Protein AF-0000000082411039 (afdb_homodimer)

Nearest PDB structures (foldseek):
  4rlw-assembly1_A  TM=9.005E-01  e=6.172E-14  Mycobacterium tuberculosis H37Rv
  4rlu-assembly1_A  TM=9.116E-01  e=1.043E-13  Mycobacterium tuberculosis H37Rv
  4rlj-assembly1_A  TM=9.192E-01  e=3.758E-13  Mycobacterium tuberculosis H37Rv
  8pwz-assembly1_A-2  TM=9.133E-01  e=3.345E-13  Mycobacterium tuberculosis H37Rv
  4rlt-assembly1_A  TM=9.140E-01  e=5.332E-13  Mycobacterium tuberculosis H37Rv

pLDDT: mean 93.25, std 8.93, range [46.72, 98.91]

Solvent-accessible surface area (backbone atoms only — not comparable to full-atom values): 15338 Å² total; per-residue (Å²): 130,73,49,47,43,81,78,44,47,68,40,69,51,73,67,34,79,41,75,39,46,58,66,59,34,35,53,40,27,55,64,47,68,51,79,46,45,36,34,70,30,49,68,59,13,38,73,67,71,34,96,31,27,35,46,59,70,71,48,54,50,51,63,39,40,62,36,51,48,50,59,41,63,40,83,79,40,46,58,57,58,72,39,54,43,61,45,31,41,33,40,42,47,74,47,83,55,40,42,68,41,47,34,37,28,37,38,32,29,73,37,73,46,78,50,99,52,29,34,39,35,30,37,40,33,43,31,20,40,87,86,66,47,73,32,33,40,38,39,36,32,34,43,36,56,23,91,91,97,128,74,49,50,43,82,77,44,47,68,40,70,51,75,66,36,78,40,74,39,46,58,66,57,34,36,52,40,27,57,65,46,66,52,79,46,46,37,34,70,31,48,68,58,13,40,74,68,71,34,95,30,26,34,46,60,71,72,50,53,50,52,63,38,40,63,37,51,46,52,58,39,63,41,83,80,40,48,58,55,57,71,40,52,44,60,45,29,41,33,39,43,47,73,46,83,54,39,42,68,40,46,33,37,27,36,38,31,27,73,35,72,46,76,51,98,53,28,35,39,37,31,37,39,33,44,30,22,39,87,88,66,46,73,32,35,40,39,38,36,32,34,41,35,56,22,91,92,96

Radius of gyration: 19.34 Å; Cα contacts (8 Å, |Δi|>4): 706; chains: 2; bounding box: 47×58×42 Å

InterPro domains:
  IPR016709 Dehydratase subunit HadA-like [PIRSF018072] (1-148)
  IPR029069 HotDog domain superfamily [SSF54637] (9-148)
  IPR039569 FAS1-like, dehydratase domain region [PF13452] (8-137)
  IPR050965 UPF0336/Enoyl-CoA hydratase-related [PTHR43437] (18-140)

Organism: Rhodococcus erythropolis (NCBI:txid1833)

Structure (mmCIF, N/CA/C/O backbone):
data_AF-0000000082411039-model_v1
#
loop_
_entity.id
_entity.type
_entity.pdbx_description
1 polymer 'MaoC family dehydratase N-terminal domain-containing protein'
#
loop_
_atom_site.group_PDB
_atom_site.id
_atom_site.type_symbol
_atom_site.label_atom_id
_atom_site.label_alt_id
_atom_site.label_comp_id
_atom_site.label_asym_id
_atom_site.label_entity_id
_atom_site.label_seq_id
_atom_site.pdbx_PDB_ins_code
_atom_site.Cartn_x
_atom_site.Cartn_y
_atom_site.Cartn_z
_atom_site.occupancy
_atom_site.B_iso_or_equiv
_atom_site.auth_seq_id
_atom_site.auth_comp_id
_atom_site.auth_asym_id
_atom_site.auth_atom_id
_atom_site.pdbx_PDB_model_num
ATOM 1 N N . MET A 1 1 ? 3.361 -32.931 -6.243 1 46.72 1 MET A N 1
ATOM 2 C CA . MET A 1 1 ? 4.597 -32.256 -5.86 1 46.72 1 MET A CA 1
ATOM 3 C C . MET A 1 1 ? 4.318 -30.828 -5.401 1 46.72 1 MET A C 1
ATOM 5 O O . MET A 1 1 ? 3.328 -30.222 -5.814 1 46.72 1 MET A O 1
ATOM 9 N N . SER A 1 2 ? 4.968 -30.437 -4.295 1 56.9 2 SER A N 1
ATOM 10 C CA . SER A 1 2 ? 4.671 -29.154 -3.666 1 56.9 2 SER A CA 1
ATOM 11 C C . SER A 1 2 ? 4.95 -27.994 -4.617 1 56.9 2 SER A C 1
ATOM 13 O O . SER A 1 2 ? 5.969 -27.985 -5.311 1 56.9 2 SER A O 1
ATOM 15 N N . PRO A 1 3 ? 3.968 -27.152 -4.845 1 65.01 3 PRO A N 1
ATOM 16 C CA . PRO A 1 3 ? 4.163 -26.052 -5.792 1 65.01 3 PRO A CA 1
ATOM 17 C C . PRO A 1 3 ? 5.323 -25.138 -5.405 1 65.01 3 PRO A C 1
ATOM 19 O O . PRO A 1 3 ? 5.824 -24.382 -6.241 1 65.01 3 PRO A O 1
ATOM 22 N N . VAL A 1 4 ? 5.834 -25.41 -4.051 1 77.78 4 VAL A N 1
ATOM 23 C CA . VAL A 1 4 ? 6.889 -24.497 -3.622 1 77.78 4 VAL A CA 1
ATOM 24 C C . VAL A 1 4 ? 7.958 -25.269 -2.853 1 77.78 4 VAL A C 1
ATOM 26 O O . VAL A 1 4 ? 7.673 -26.308 -2.254 1 77.78 4 VAL A O 1
ATOM 29 N N . ASN A 1 5 ? 9.187 -24.893 -2.983 1 81.09 5 ASN A N 1
ATOM 30 C CA . ASN A 1 5 ? 10.298 -25.452 -2.22 1 81.09 5 ASN A CA 1
ATOM 31 C C . ASN A 1 5 ? 10.133 -25.199 -0.724 1 81.09 5 ASN A C 1
ATOM 33 O O . ASN A 1 5 ? 10.166 -24.052 -0.276 1 81.09 5 ASN A O 1
ATOM 37 N N . PRO A 1 6 ? 9.889 -26.174 0.08 1 74.22 6 PRO A N 1
ATOM 38 C CA . PRO A 1 6 ? 9.656 -25.983 1.514 1 74.22 6 PRO A CA 1
ATOM 39 C C . PRO A 1 6 ? 10.862 -25.384 2.233 1 74.22 6 PRO A C 1
ATOM 41 O O . PRO A 1 6 ? 10.73 -24.873 3.348 1 74.22 6 PRO A O 1
ATOM 44 N N . ALA A 1 7 ? 12 -25.444 1.613 1 81.71 7 ALA A N 1
ATOM 45 C CA . ALA A 1 7 ? 13.226 -24.959 2.243 1 81.71 7 ALA A CA 1
ATOM 46 C C . ALA A 1 7 ? 13.359 -23.447 2.092 1 81.71 7 ALA A C 1
ATOM 48 O O . ALA A 1 7 ? 14.363 -22.861 2.506 1 81.71 7 ALA A O 1
ATOM 49 N N . LEU A 1 8 ? 12.328 -22.891 1.676 1 89.64 8 LEU A N 1
ATOM 50 C CA . LEU A 1 8 ? 12.404 -21.46 1.401 1 89.64 8 LEU A CA 1
ATOM 51 C C . LEU A 1 8 ? 12.326 -20.654 2.693 1 89.64 8 LEU A C 1
ATOM 53 O O . LEU A 1 8 ? 12.783 -19.51 2.744 1 89.64 8 LEU A O 1
ATOM 57 N N . ALA A 1 9 ? 11.73 -21.265 3.75 1 91.96 9 ALA A N 1
ATOM 58 C CA . ALA A 1 9 ? 11.593 -20.51 4.993 1 91.96 9 ALA A CA 1
ATOM 59 C C . ALA A 1 9 ? 12.959 -20.148 5.568 1 91.96 9 ALA A C 1
ATOM 61 O O . ALA A 1 9 ? 13.837 -21.005 5.686 1 91.96 9 ALA A O 1
ATOM 62 N N . GLY A 1 10 ? 13.17 -18.895 5.848 1 95.02 10 GLY A N 1
ATOM 63 C CA . GLY A 1 10 ? 14.426 -18.422 6.407 1 95.02 10 GLY A CA 1
ATOM 64 C C . GLY A 1 10 ? 15.383 -17.888 5.358 1 95.02 10 GLY A C 1
ATOM 65 O O . GLY A 1 10 ? 16.398 -17.273 5.691 1 95.02 10 GLY A O 1
ATOM 66 N N . ARG A 1 11 ? 15.071 -18.069 4.123 1 95.07 11 ARG A N 1
ATOM 67 C CA . ARG A 1 11 ? 15.959 -17.623 3.055 1 95.07 11 ARG A CA 1
ATOM 68 C C . ARG A 1 11 ? 15.997 -16.1 2.975 1 95.07 11 ARG A C 1
ATOM 70 O O . ARG A 1 11 ? 14.963 -15.441 3.099 1 95.07 11 ARG A O 1
ATOM 77 N N . VAL A 1 12 ? 17.199 -15.611 2.791 1 96.55 12 VAL A N 1
ATOM 78 C CA . VAL A 1 12 ? 17.443 -14.187 2.591 1 96.55 12 VAL A CA 1
ATOM 79 C C . VAL A 1 12 ? 17.952 -13.944 1.172 1 96.55 12 VAL A C 1
ATOM 81 O O . VAL A 1 12 ? 18.862 -14.634 0.706 1 96.55 12 VAL A O 1
ATOM 84 N N . PHE A 1 13 ? 17.402 -13.053 0.51 1 95.65 13 PHE A N 1
ATOM 85 C CA . PHE A 1 13 ? 17.781 -12.768 -0.869 1 95.65 13 PHE A CA 1
ATOM 86 C C . PHE A 1 13 ? 18.758 -11.6 -0.932 1 95.65 13 PHE A C 1
ATOM 88 O O . PHE A 1 13 ? 18.847 -10.807 0.008 1 95.65 13 PHE A O 1
ATOM 95 N N . PRO A 1 14 ? 19.527 -11.555 -2.049 1 93.42 14 PRO A N 1
ATOM 96 C CA . PRO A 1 14 ? 20.465 -10.438 -2.187 1 93.42 14 PRO A CA 1
ATOM 97 C C . PRO A 1 14 ? 19.769 -9.079 -2.178 1 93.42 14 PRO A C 1
ATOM 99 O O . PRO A 1 14 ? 18.671 -8.94 -2.721 1 93.42 14 PRO A O 1
ATOM 102 N N . SER A 1 15 ? 20.444 -8.11 -1.641 1 95.7 15 SER A N 1
ATOM 103 C CA . SER A 1 15 ? 19.894 -6.761 -1.559 1 95.7 15 SER A CA 1
ATOM 104 C C . SER A 1 15 ? 19.857 -6.095 -2.931 1 95.7 15 SER A C 1
ATOM 106 O O . SER A 1 15 ? 20.698 -6.378 -3.787 1 95.7 15 SER A O 1
ATOM 108 N N . SER A 1 16 ? 18.913 -5.252 -3.068 1 96.33 16 SER A N 1
ATOM 109 C CA . SER A 1 16 ? 18.783 -4.428 -4.265 1 96.33 16 SER A CA 1
ATOM 110 C C . SER A 1 16 ? 18.755 -2.944 -3.915 1 96.33 16 SER A C 1
ATOM 112 O O . SER A 1 16 ? 18.319 -2.566 -2.826 1 96.33 16 SER A O 1
ATOM 114 N N . SER A 1 17 ? 19.264 -2.151 -4.881 1 96.58 17 SER A N 1
ATOM 115 C CA . SER A 1 17 ? 19.332 -0.711 -4.653 1 96.58 17 SER A CA 1
ATOM 116 C C . SER A 1 17 ? 18.328 0.035 -5.525 1 96.58 17 SER A C 1
ATOM 118 O O . SER A 1 17 ? 17.961 -0.439 -6.602 1 96.58 17 SER A O 1
ATOM 120 N N . TYR A 1 18 ? 17.922 1.194 -4.987 1 98.16 18 TYR A N 1
ATOM 121 C CA . TYR A 1 18 ? 16.991 2.056 -5.706 1 98.16 18 TYR A CA 1
ATOM 122 C C . TYR A 1 18 ? 17.209 3.519 -5.34 1 98.16 18 TYR A C 1
ATOM 124 O O . TYR A 1 18 ? 17.046 3.906 -4.18 1 98.16 18 TYR A O 1
ATOM 132 N N . LEU A 1 19 ? 17.597 4.318 -6.337 1 98.6 19 LEU A N 1
ATOM 133 C CA . LEU A 1 19 ? 17.696 5.761 -6.147 1 98.6 19 LEU A CA 1
ATOM 134 C C . LEU A 1 19 ? 16.361 6.439 -6.433 1 98.6 19 LEU A C 1
ATOM 136 O O . LEU A 1 19 ? 15.876 6.412 -7.567 1 98.6 19 LEU A O 1
ATOM 140 N N . VAL A 1 20 ? 15.838 7.054 -5.409 1 98.63 20 VAL A N 1
ATOM 141 C CA . VAL A 1 20 ? 14.498 7.623 -5.499 1 98.63 20 VAL A CA 1
ATOM 142 C C . VAL A 1 20 ? 14.55 8.956 -6.242 1 98.63 20 VAL A C 1
ATOM 144 O O . VAL A 1 20 ? 15.206 9.899 -5.793 1 98.63 20 VAL A O 1
ATOM 147 N N . GLY A 1 21 ? 13.764 9.005 -7.313 1 98.45 21 GLY A N 1
ATOM 148 C CA . GLY A 1 21 ? 13.678 10.242 -8.073 1 98.45 21 GLY A CA 1
ATOM 149 C C . GLY A 1 21 ? 12.41 11.027 -7.794 1 98.45 21 GLY A C 1
ATOM 150 O O . GLY A 1 21 ? 11.342 10.443 -7.599 1 98.45 21 GLY A O 1
ATOM 151 N N . ARG A 1 22 ? 12.568 12.299 -7.948 1 98.42 22 ARG A N 1
ATOM 152 C CA . ARG A 1 22 ? 11.451 13.207 -7.712 1 98.42 22 ARG A CA 1
ATOM 153 C C . ARG A 1 22 ? 10.304 12.927 -8.678 1 98.42 22 ARG A C 1
ATOM 155 O O . ARG A 1 22 ? 9.145 12.847 -8.267 1 98.42 22 ARG A O 1
ATOM 162 N N . GLU A 1 23 ? 10.589 12.731 -9.921 1 98.03 23 GLU A N 1
ATOM 163 C CA . GLU A 1 23 ? 9.534 12.565 -10.917 1 98.03 23 GLU A CA 1
ATOM 164 C C . GLU A 1 23 ? 8.841 11.214 -10.767 1 98.03 23 GLU A C 1
ATOM 166 O O . GLU A 1 23 ? 7.646 11.09 -11.043 1 98.03 23 GLU A O 1
ATOM 171 N N . LYS A 1 24 ? 9.554 10.25 -10.268 1 97.43 24 LYS A N 1
ATOM 172 C CA . LYS A 1 24 ? 8.901 8.971 -10.006 1 97.43 24 LYS A CA 1
ATOM 173 C C . LYS A 1 24 ? 7.914 9.085 -8.847 1 97.43 24 LYS A C 1
ATOM 175 O O . LYS A 1 24 ? 6.846 8.47 -8.871 1 97.43 24 LYS A O 1
ATOM 180 N N . ILE A 1 25 ? 8.298 9.885 -7.823 1 98.19 25 ILE A N 1
ATOM 181 C CA . ILE A 1 25 ? 7.362 10.149 -6.736 1 98.19 25 ILE A CA 1
ATOM 182 C C . ILE A 1 25 ? 6.112 10.832 -7.287 1 98.19 25 ILE A C 1
ATOM 184 O O . ILE A 1 25 ? 4.988 10.432 -6.972 1 98.19 25 ILE A O 1
ATOM 188 N N . ARG A 1 26 ? 6.231 11.811 -8.16 1 97.68 26 ARG A N 1
ATOM 189 C CA . ARG A 1 26 ? 5.1 12.553 -8.709 1 97.68 26 ARG A CA 1
ATOM 190 C C . ARG A 1 26 ? 4.202 11.645 -9.543 1 97.68 26 ARG A C 1
ATOM 192 O O . ARG A 1 26 ? 2.977 11.694 -9.421 1 97.68 26 ARG A O 1
ATOM 199 N N . GLU A 1 27 ? 4.856 10.842 -10.319 1 96.37 27 GLU A N 1
ATOM 200 C CA . GLU A 1 27 ? 4.109 9.896 -11.142 1 96.37 27 GLU A CA 1
ATOM 201 C C . GLU A 1 27 ? 3.288 8.942 -10.279 1 96.37 27 GLU A C 1
ATOM 203 O O . GLU A 1 27 ? 2.117 8.687 -10.568 1 96.37 27 GLU A O 1
ATOM 208 N N . PHE A 1 28 ? 3.922 8.45 -9.266 1 96.79 28 PHE A N 1
ATOM 209 C CA . PHE A 1 28 ? 3.257 7.506 -8.374 1 96.79 28 PHE A CA 1
ATOM 210 C C . PHE A 1 28 ? 2.092 8.173 -7.652 1 96.79 28 PHE A C 1
ATOM 212 O O . PHE A 1 28 ? 1.005 7.599 -7.555 1 96.79 28 PHE A O 1
ATOM 219 N N . ALA A 1 29 ? 2.338 9.354 -7.17 1 96.53 29 ALA A N 1
ATOM 220 C CA . ALA A 1 29 ? 1.297 10.097 -6.465 1 96.53 29 ALA A CA 1
ATOM 221 C C . ALA A 1 29 ? 0.073 10.303 -7.353 1 96.53 29 ALA A C 1
ATOM 223 O O . ALA A 1 29 ? -1.063 10.135 -6.903 1 96.53 29 ALA A O 1
ATOM 224 N N . LEU A 1 30 ? 0.286 10.601 -8.596 1 93.82 30 LEU A N 1
ATOM 225 C CA . LEU A 1 30 ? -0.809 10.769 -9.544 1 93.82 30 LEU A CA 1
ATOM 226 C C . LEU A 1 30 ? -1.577 9.464 -9.726 1 93.82 30 LEU A C 1
ATOM 228 O O . LEU A 1 30 ? -2.81 9.461 -9.742 1 93.82 30 LEU A O 1
ATOM 232 N N . ALA A 1 31 ? -0.87 8.439 -9.786 1 92.4 31 ALA A N 1
ATOM 233 C CA . ALA A 1 31 ? -1.484 7.134 -10.018 1 92.4 31 ALA A CA 1
ATOM 234 C C . ALA A 1 31 ? -2.36 6.722 -8.838 1 92.4 31 ALA A C 1
ATOM 236 O O . ALA A 1 31 ? -3.395 6.077 -9.02 1 92.4 31 ALA A O 1
ATOM 237 N N . VAL A 1 32 ? -1.918 7.069 -7.629 1 92.59 32 VAL A N 1
ATOM 238 C CA . VAL A 1 32 ? -2.701 6.668 -6.464 1 92.59 32 VAL A CA 1
ATOM 239 C C . VAL A 1 32 ? -3.684 7.777 -6.096 1 92.59 32 VAL A C 1
ATOM 241 O O . VAL A 1 32 ? -4.342 7.712 -5.055 1 92.59 32 VAL A O 1
ATOM 244 N N . ARG A 1 33 ? -3.711 8.894 -6.859 1 91.05 33 ARG A N 1
ATOM 245 C CA . ARG A 1 33 ? -4.658 9.999 -6.744 1 91.05 33 ARG A CA 1
ATOM 246 C C . ARG A 1 33 ? -4.386 10.826 -5.492 1 91.05 33 ARG A C 1
ATOM 248 O O . ARG A 1 33 ? -5.319 11.288 -4.832 1 91.05 33 ARG A O 1
ATOM 255 N N . SER A 1 34 ? -3.124 10.862 -5.149 1 92.41 34 SER A N 1
ATOM 256 C CA . SER A 1 34 ? -2.761 11.746 -4.045 1 92.41 34 SER A CA 1
ATOM 257 C C . SER A 1 34 ? -2.533 13.173 -4.532 1 92.41 34 SER A C 1
ATOM 259 O O . SER A 1 34 ? -1.662 13.416 -5.371 1 92.41 34 SER A O 1
ATOM 261 N N . SER A 1 35 ? -3.271 14.093 -3.975 1 91.78 35 SER A N 1
ATOM 262 C CA . SER A 1 35 ? -3.122 15.501 -4.33 1 91.78 35 SER A CA 1
ATOM 263 C C . SER A 1 35 ? -2.347 16.262 -3.259 1 91.78 35 SER A C 1
ATOM 265 O O . SER A 1 35 ? -2.256 17.49 -3.307 1 91.78 35 SER A O 1
ATOM 267 N N . ASN A 1 36 ? -1.868 15.59 -2.239 1 94.15 36 ASN A N 1
ATOM 268 C CA . ASN A 1 36 ? -1.073 16.219 -1.19 1 94.15 36 ASN A CA 1
ATOM 269 C C . ASN A 1 36 ? 0.145 16.938 -1.764 1 94.15 36 ASN A C 1
ATOM 271 O O . ASN A 1 36 ? 0.986 16.318 -2.417 1 94.15 36 ASN A O 1
ATOM 275 N N . PRO A 1 37 ? 0.256 18.208 -1.558 1 96.75 37 PRO A N 1
ATOM 276 C CA . PRO A 1 37 ? 1.371 18.945 -2.159 1 96.75 37 PRO A CA 1
ATOM 277 C C . PRO A 1 37 ? 2.733 18.44 -1.689 1 96.75 37 PRO A C 1
ATOM 279 O O . PRO A 1 37 ? 3.747 18.685 -2.348 1 96.75 37 PRO A O 1
ATOM 282 N N . LEU A 1 38 ? 2.833 17.708 -0.626 1 96.81 38 LEU A N 1
ATOM 283 C CA . LEU A 1 38 ? 4.085 17.128 -0.152 1 96.81 38 LEU A CA 1
ATOM 284 C C . LEU A 1 38 ? 4.668 16.173 -1.189 1 96.81 38 LEU A C 1
ATOM 286 O O . LEU A 1 38 ? 5.873 15.911 -1.189 1 96.81 38 LEU A O 1
ATOM 290 N N . HIS A 1 39 ? 3.805 15.675 -2.1 1 98.12 39 HIS A N 1
ATOM 291 C CA . HIS A 1 39 ? 4.249 14.719 -3.108 1 98.12 39 HIS A CA 1
ATOM 292 C C . HIS A 1 39 ? 4.619 15.424 -4.409 1 98.12 39 HIS A C 1
ATOM 294 O O . HIS A 1 39 ? 5.181 14.806 -5.317 1 98.12 39 HIS A O 1
ATOM 300 N N . HIS A 1 40 ? 4.368 16.743 -4.519 1 98.24 40 HIS A N 1
ATOM 301 C CA . HIS A 1 40 ? 4.393 17.357 -5.842 1 98.24 40 HIS A CA 1
ATOM 302 C C . HIS A 1 40 ? 5.241 18.624 -5.845 1 98.24 40 HIS A C 1
ATOM 304 O O . HIS A 1 40 ? 5.851 18.966 -6.861 1 98.24 40 HIS A O 1
ATOM 310 N N . ASP A 1 41 ? 5.217 19.332 -4.744 1 98.31 41 ASP A N 1
ATOM 311 C CA . ASP A 1 41 ? 5.753 20.689 -4.694 1 98.31 41 ASP A CA 1
ATOM 312 C C . ASP A 1 41 ? 6.986 20.76 -3.797 1 98.31 41 ASP A C 1
ATOM 314 O O . ASP A 1 41 ? 6.871 20.73 -2.57 1 98.31 41 ASP A O 1
ATOM 318 N N . VAL A 1 42 ? 8.139 21.018 -4.374 1 98.39 42 VAL A N 1
ATOM 319 C CA . VAL A 1 42 ? 9.411 21.01 -3.659 1 98.39 42 VAL A CA 1
ATOM 320 C C . VAL A 1 42 ? 9.422 22.12 -2.61 1 98.39 42 VAL A C 1
ATOM 322 O O . VAL A 1 42 ? 9.857 21.907 -1.476 1 98.39 42 VAL A O 1
ATOM 325 N N . ASP A 1 43 ? 8.941 23.274 -3.002 1 98.19 43 ASP A N 1
ATOM 326 C CA . ASP A 1 43 ? 8.952 24.399 -2.073 1 98.19 43 ASP A CA 1
ATOM 327 C C . ASP A 1 43 ? 8.052 24.126 -0.869 1 98.19 43 ASP A C 1
ATOM 329 O O . ASP A 1 43 ? 8.429 24.406 0.271 1 98.19 43 ASP A O 1
ATOM 333 N N . PHE A 1 44 ? 6.92 23.577 -1.109 1 97.35 44 PHE A N 1
ATOM 334 C CA . PHE A 1 44 ? 6.012 23.239 -0.019 1 97.35 44 PHE A CA 1
ATOM 335 C C . PHE A 1 44 ? 6.635 22.195 0.9 1 97.35 44 PHE A C 1
ATOM 337 O O . PHE A 1 44 ? 6.569 22.321 2.125 1 97.35 44 PHE A O 1
ATOM 344 N N . ALA A 1 45 ? 7.205 21.137 0.351 1 97.17 45 ALA A N 1
ATOM 345 C CA . ALA A 1 45 ? 7.853 20.09 1.137 1 97.17 45 ALA A CA 1
ATOM 346 C C . ALA A 1 45 ? 8.974 20.665 1.997 1 97.17 45 ALA A C 1
ATOM 348 O O . ALA A 1 45 ? 9.108 20.311 3.171 1 97.17 45 ALA A O 1
ATOM 349 N N . ARG A 1 46 ? 9.753 21.594 1.46 1 97.01 46 ARG A N 1
ATOM 350 C CA . ARG A 1 46 ? 10.848 22.221 2.194 1 97.01 46 ARG A CA 1
ATOM 351 C C . ARG A 1 46 ? 10.321 23.054 3.358 1 97.01 46 ARG A C 1
ATOM 353 O O . ARG A 1 46 ? 10.888 23.031 4.452 1 97.01 46 ARG A O 1
ATOM 360 N N . GLU A 1 47 ? 9.257 23.706 3.082 1 95.16 47 GLU A N 1
ATOM 361 C CA . GLU A 1 47 ? 8.633 24.487 4.146 1 95.16 47 GLU A CA 1
ATOM 362 C C . GLU A 1 47 ? 8.141 23.586 5.276 1 95.16 47 GLU A C 1
ATOM 364 O O . GLU A 1 47 ? 8.133 23.991 6.44 1 95.16 47 GLU A O 1
ATOM 369 N N . ALA A 1 48 ? 7.796 22.395 4.914 1 92.66 48 ALA A N 1
ATOM 370 C CA . ALA A 1 48 ? 7.292 21.439 5.896 1 92.66 48 ALA A CA 1
ATOM 371 C C . ALA A 1 48 ? 8.438 20.713 6.594 1 92.66 48 ALA A C 1
ATOM 373 O O . ALA A 1 48 ? 8.209 19.879 7.474 1 92.66 48 ALA A O 1
ATOM 374 N N . GLY A 1 49 ? 9.701 20.941 6.127 1 93.53 49 GLY A N 1
ATOM 375 C CA . GLY A 1 49 ? 10.835 20.406 6.863 1 93.53 49 GLY A CA 1
ATOM 376 C C . GLY A 1 49 ? 11.55 19.288 6.128 1 93.53 49 GLY A C 1
ATOM 377 O O . GLY A 1 49 ? 12.447 18.648 6.681 1 93.53 49 GLY A O 1
ATOM 378 N N . PHE A 1 50 ? 11.182 19.057 4.937 1 96.27 50 PHE A N 1
ATOM 379 C CA . PHE A 1 50 ? 11.837 18.025 4.143 1 96.27 50 PHE A CA 1
ATOM 380 C C . PHE A 1 50 ? 12.795 18.646 3.133 1 96.27 50 PHE A C 1
ATOM 382 O O . PHE A 1 50 ? 12.613 19.794 2.721 1 96.27 50 PHE A O 1
ATOM 389 N N . VAL A 1 51 ? 13.778 17.917 2.764 1 97.42 51 VAL A N 1
ATOM 390 C CA . VAL A 1 51 ? 14.778 18.457 1.848 1 97.42 51 VAL A CA 1
ATOM 391 C C . VAL A 1 51 ? 14.23 18.449 0.423 1 97.42 51 VAL A C 1
ATOM 393 O O . VAL A 1 51 ? 14.74 19.157 -0.449 1 97.42 51 VAL A O 1
ATOM 396 N N . ASP A 1 52 ? 13.253 17.621 0.09 1 98.43 52 ASP A N 1
ATOM 397 C CA . ASP A 1 52 ? 12.567 17.476 -1.19 1 98.43 52 ASP A CA 1
ATOM 398 C C . ASP A 1 52 ? 11.207 16.804 -1.011 1 98.43 52 ASP A C 1
ATOM 400 O O . ASP A 1 52 ? 10.791 16.523 0.114 1 98.43 52 ASP A O 1
ATOM 404 N N . VAL A 1 53 ? 10.446 16.532 -2.041 1 98.57 53 VAL A N 1
ATOM 405 C CA . VAL A 1 53 ? 9.126 15.917 -1.954 1 98.57 53 VAL A CA 1
ATOM 406 C C . VAL A 1 53 ? 9.244 14.524 -1.34 1 98.57 53 VAL A C 1
ATOM 408 O O . VAL A 1 53 ? 10.279 13.866 -1.472 1 98.57 53 VAL A O 1
ATOM 411 N N . ILE A 1 54 ? 8.171 14.095 -0.668 1 98.19 54 ILE A N 1
ATOM 412 C CA . ILE A 1 54 ? 8.163 12.78 -0.037 1 98.19 54 ILE A CA 1
ATOM 413 C C . ILE A 1 54 ? 7.191 11.86 -0.772 1 98.19 54 ILE A C 1
ATOM 415 O O . ILE A 1 54 ? 6.251 12.329 -1.417 1 98.19 54 ILE A O 1
ATOM 419 N N . ALA A 1 55 ? 7.455 10.617 -0.712 1 98.44 55 ALA A N 1
ATOM 420 C CA . ALA A 1 55 ? 6.672 9.616 -1.432 1 98.44 55 ALA A CA 1
ATOM 421 C C . ALA A 1 55 ? 5.429 9.22 -0.64 1 98.44 55 ALA A C 1
ATOM 423 O O . ALA A 1 55 ? 5.444 9.22 0.593 1 98.44 55 ALA A O 1
ATOM 424 N N . PRO A 1 56 ? 4.337 8.849 -1.373 1 97.55 56 PRO A N 1
ATOM 425 C CA . PRO A 1 56 ? 3.217 8.205 -0.683 1 97.55 56 PRO A CA 1
ATOM 426 C C . PRO A 1 56 ? 3.624 6.919 0.032 1 97.55 56 PRO A C 1
ATOM 428 O O . PRO A 1 56 ? 4.626 6.296 -0.333 1 97.55 56 PRO A O 1
ATOM 431 N N . THR A 1 57 ? 2.877 6.507 1.027 1 97.07 57 THR A N 1
ATOM 432 C CA . THR A 1 57 ? 3.186 5.401 1.926 1 97.07 57 THR A CA 1
ATOM 433 C C . THR A 1 57 ? 3.425 4.115 1.14 1 97.07 57 THR A C 1
ATOM 435 O O . THR A 1 57 ? 4.387 3.391 1.401 1 97.07 57 THR A O 1
ATOM 438 N N . THR A 1 58 ? 2.631 3.816 0.127 1 97.58 58 THR A N 1
ATOM 439 C CA . THR A 1 58 ? 2.693 2.539 -0.576 1 97.58 58 THR A CA 1
ATOM 440 C C . THR A 1 58 ? 3.767 2.569 -1.66 1 97.58 58 THR A C 1
ATOM 442 O O . THR A 1 58 ? 3.941 1.596 -2.396 1 97.58 58 THR A O 1
ATOM 445 N N . PHE A 1 59 ? 4.572 3.659 -1.749 1 98.39 59 PHE A N 1
ATOM 446 C CA . PHE A 1 59 ? 5.661 3.775 -2.712 1 98.39 59 PHE A CA 1
ATOM 447 C C . PHE A 1 59 ? 6.706 2.69 -2.481 1 98.39 59 PHE A C 1
ATOM 449 O O . PHE A 1 59 ? 7.498 2.383 -3.374 1 98.39 59 PHE A O 1
ATOM 456 N N . THR A 1 60 ? 6.662 2.014 -1.396 1 98.27 60 THR A N 1
ATOM 457 C CA . THR A 1 60 ? 7.566 0.909 -1.096 1 98.27 60 THR A CA 1
ATOM 458 C C . THR A 1 60 ? 7.407 -0.213 -2.118 1 98.27 60 THR A C 1
ATOM 460 O O . THR A 1 60 ? 8.339 -0.986 -2.349 1 98.27 60 THR A O 1
ATOM 463 N N . THR A 1 61 ? 6.258 -0.278 -2.74 1 96.91 61 THR A N 1
ATOM 464 C CA . THR A 1 61 ? 6.036 -1.294 -3.762 1 96.91 61 THR A CA 1
ATOM 465 C C . THR A 1 61 ? 6.995 -1.103 -4.934 1 96.91 61 THR A C 1
ATOM 467 O O . THR A 1 61 ? 7.465 -2.078 -5.524 1 96.91 61 THR A O 1
ATOM 470 N N . VAL A 1 62 ? 7.3 0.139 -5.217 1 97.13 62 VAL A N 1
ATOM 471 C CA . VAL A 1 62 ? 8.25 0.462 -6.277 1 97.13 62 VAL A CA 1
ATOM 472 C C . VAL A 1 62 ? 9.671 0.16 -5.807 1 97.13 62 VAL A C 1
ATOM 474 O O . VAL A 1 62 ? 10.457 -0.448 -6.538 1 97.13 62 VAL A O 1
ATOM 477 N N . VAL A 1 63 ? 9.974 0.494 -4.623 1 97.75 63 VAL A N 1
ATOM 478 C CA . VAL A 1 63 ? 11.319 0.398 -4.066 1 97.75 63 VAL A CA 1
ATOM 479 C C . VAL A 1 63 ? 11.732 -1.069 -3.962 1 97.75 63 VAL A C 1
ATOM 481 O O . VAL A 1 63 ? 12.89 -1.413 -4.211 1 97.75 63 VAL A O 1
ATOM 484 N N . GLN A 1 64 ? 10.776 -1.944 -3.644 1 96.5 64 GLN A N 1
ATOM 485 C CA . GLN A 1 64 ? 11.146 -3.327 -3.364 1 96.5 64 GLN A CA 1
ATOM 486 C C . GLN A 1 64 ? 10.979 -4.203 -4.603 1 96.5 64 GLN A C 1
ATOM 488 O O . GLN A 1 64 ? 11.097 -5.428 -4.524 1 96.5 64 GLN A O 1
ATOM 493 N N . GLN A 1 65 ? 10.676 -3.652 -5.659 1 94.16 65 GLN A N 1
ATOM 494 C CA . GLN A 1 65 ? 10.331 -4.407 -6.858 1 94.16 65 GLN A CA 1
ATOM 495 C C . GLN A 1 65 ? 11.446 -5.378 -7.237 1 94.16 65 GLN A C 1
ATOM 497 O O . GLN A 1 65 ? 11.185 -6.543 -7.543 1 94.16 65 GLN A O 1
ATOM 502 N N . ARG A 1 66 ? 12.687 -4.965 -7.254 1 93.35 66 ARG A N 1
ATOM 503 C CA . ARG A 1 66 ? 13.804 -5.821 -7.639 1 93.35 66 ARG A CA 1
ATOM 504 C C . ARG A 1 66 ? 13.947 -6.999 -6.682 1 93.35 66 ARG A C 1
ATOM 506 O O . ARG A 1 66 ? 14.291 -8.107 -7.1 1 93.35 66 ARG A O 1
ATOM 513 N N . ALA A 1 67 ? 13.737 -6.739 -5.406 1 94.84 67 ALA A N 1
ATOM 514 C CA . ALA A 1 67 ? 13.803 -7.817 -4.422 1 94.84 67 ALA A CA 1
ATOM 515 C C . ALA A 1 67 ? 12.701 -8.845 -4.661 1 94.84 67 ALA A C 1
ATOM 517 O O . ALA A 1 67 ? 12.941 -10.052 -4.573 1 94.84 67 ALA A O 1
ATOM 518 N N . ILE A 1 68 ? 11.558 -8.395 -4.975 1 93.45 68 ILE A N 1
ATOM 519 C CA . ILE A 1 68 ? 10.429 -9.275 -5.258 1 93.45 68 ILE A CA 1
ATOM 520 C C . ILE A 1 68 ? 10.706 -10.077 -6.527 1 93.45 68 ILE A C 1
ATOM 522 O O . ILE A 1 68 ? 10.47 -11.287 -6.568 1 93.45 68 ILE A O 1
ATOM 526 N N . MET A 1 69 ? 11.233 -9.423 -7.516 1 91.95 69 MET A N 1
ATOM 527 C CA . MET A 1 69 ? 11.558 -10.106 -8.765 1 91.95 69 MET A CA 1
ATOM 528 C C . MET A 1 69 ? 12.625 -11.172 -8.54 1 91.95 69 MET A C 1
ATOM 530 O O . MET A 1 69 ? 12.563 -12.252 -9.129 1 91.95 69 MET A O 1
ATOM 534 N N . ALA A 1 70 ? 13.579 -10.842 -7.726 1 92.52 70 ALA A N 1
ATOM 535 C CA . ALA A 1 70 ? 14.596 -11.837 -7.394 1 92.52 70 ALA A CA 1
ATOM 536 C C . ALA A 1 70 ? 13.964 -13.081 -6.776 1 92.52 70 ALA A C 1
ATOM 538 O O . ALA A 1 70 ? 14.315 -14.207 -7.135 1 92.52 70 ALA A O 1
ATOM 539 N N . LEU A 1 71 ? 12.997 -12.92 -5.9 1 92.26 71 LEU A N 1
ATOM 540 C CA . LEU A 1 71 ? 12.289 -14.035 -5.281 1 92.26 71 LEU A CA 1
ATOM 541 C C . LEU A 1 71 ? 11.538 -14.85 -6.329 1 92.26 71 LEU A C 1
ATOM 543 O O . LEU A 1 71 ? 11.658 -16.077 -6.37 1 92.26 71 LEU A O 1
ATOM 547 N N . LEU A 1 72 ? 10.887 -14.165 -7.217 1 90.05 72 LEU A N 1
ATOM 548 C CA . LEU A 1 72 ? 9.963 -14.823 -8.134 1 90.05 72 LEU A CA 1
ATOM 549 C C . LEU A 1 72 ? 10.716 -15.474 -9.29 1 90.05 72 LEU A C 1
ATOM 551 O O . LEU A 1 72 ? 10.212 -16.409 -9.916 1 90.05 72 LEU A O 1
ATOM 555 N N . ARG A 1 73 ? 11.913 -15.033 -9.533 1 88.1 73 ARG A N 1
ATOM 556 C CA . ARG A 1 73 ? 12.622 -15.507 -10.717 1 88.1 73 ARG A CA 1
ATOM 557 C C . ARG A 1 73 ? 13.743 -16.467 -10.336 1 88.1 73 ARG A C 1
ATOM 559 O O . ARG A 1 73 ? 14.36 -17.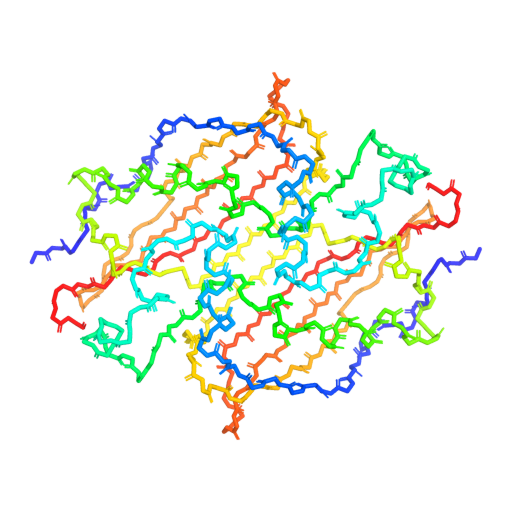086 -11.206 1 88.1 73 ARG A O 1
ATOM 566 N N . THR A 1 74 ? 13.988 -16.574 -9.092 1 87.62 74 THR A N 1
ATOM 567 C CA . THR A 1 74 ? 14.993 -17.539 -8.662 1 87.62 74 THR A CA 1
ATOM 568 C C . THR A 1 74 ? 14.532 -18.965 -8.951 1 87.62 74 THR A C 1
ATOM 570 O O . THR A 1 74 ? 13.425 -19.354 -8.573 1 87.62 74 THR A O 1
ATOM 573 N N . PRO A 1 75 ? 15.215 -19.783 -9.734 1 84.13 75 PRO A N 1
ATOM 574 C CA . PRO A 1 75 ? 14.791 -21.095 -10.228 1 84.13 75 PRO A CA 1
ATOM 575 C C . PRO A 1 75 ? 14.482 -22.078 -9.102 1 84.13 75 PRO A C 1
ATOM 577 O O . PRO A 1 75 ? 13.62 -22.948 -9.256 1 84.13 75 PRO A O 1
ATOM 580 N N . ASP A 1 76 ? 14.971 -21.938 -7.875 1 86.09 76 ASP A N 1
ATOM 581 C CA . ASP A 1 76 ? 14.838 -22.975 -6.856 1 86.09 76 ASP A CA 1
ATOM 582 C C . ASP A 1 76 ? 13.729 -22.632 -5.865 1 86.09 76 ASP A C 1
ATOM 584 O O . ASP A 1 76 ? 13.548 -23.327 -4.863 1 86.09 76 ASP A O 1
ATOM 588 N N . THR A 1 77 ? 12.904 -21.753 -6.256 1 87.46 77 THR A N 1
ATOM 589 C CA . THR A 1 77 ? 11.84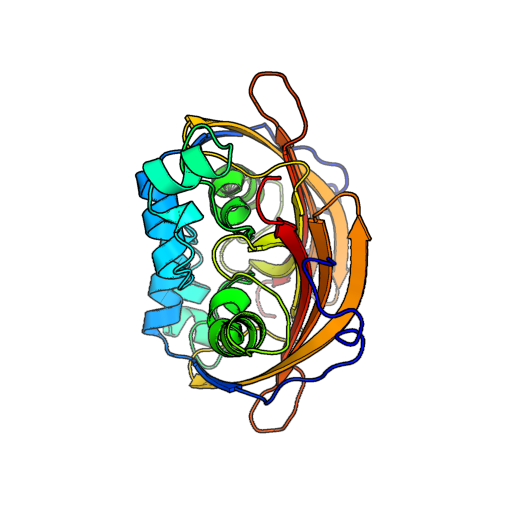 -21.397 -5.323 1 87.46 77 THR A CA 1
ATOM 590 C C . THR A 1 77 ? 10.595 -22.242 -5.574 1 87.46 77 THR A C 1
ATOM 592 O O . THR A 1 77 ? 9.8 -22.472 -4.66 1 87.46 77 THR A O 1
ATOM 595 N N . GLY A 1 78 ? 10.431 -22.665 -6.908 1 86.08 78 GLY A N 1
ATOM 596 C CA . GLY A 1 78 ? 9.233 -23.396 -7.292 1 86.08 78 GLY A CA 1
ATOM 597 C C . GLY A 1 78 ? 8.044 -22.493 -7.559 1 86.08 78 GLY A C 1
ATOM 598 O O . GLY A 1 78 ? 6.937 -22.974 -7.81 1 86.08 78 GLY A O 1
ATOM 599 N N . LEU A 1 79 ? 8.249 -21.227 -7.544 1 88.75 79 LEU A N 1
ATOM 600 C CA . LEU A 1 79 ? 7.166 -20.276 -7.768 1 88.75 79 LEU A CA 1
ATOM 601 C C . LEU A 1 79 ? 6.993 -19.99 -9.256 1 88.75 79 LEU A C 1
ATOM 603 O O . LEU A 1 79 ? 7.977 -19.898 -9.993 1 88.75 79 LEU A O 1
ATOM 607 N N . ASP A 1 80 ? 5.789 -19.997 -9.664 1 88.96 80 ASP A N 1
ATOM 608 C CA . ASP A 1 80 ? 5.419 -19.406 -10.947 1 88.96 80 ASP A CA 1
ATOM 609 C C . ASP A 1 80 ? 5.021 -17.941 -10.783 1 88.96 80 ASP A C 1
ATOM 611 O O . ASP A 1 80 ? 3.938 -17.64 -10.277 1 88.96 80 ASP A O 1
ATOM 615 N N . PRO A 1 81 ? 5.854 -17.026 -11.274 1 89.71 81 PRO A N 1
ATOM 616 C CA . PRO A 1 81 ? 5.61 -15.602 -11.032 1 89.71 81 PRO A CA 1
ATOM 617 C C . PRO A 1 81 ? 4.254 -15.137 -11.558 1 89.71 81 PRO A C 1
ATOM 619 O O . PRO A 1 81 ? 3.711 -14.139 -11.078 1 89.71 81 PRO A O 1
ATOM 622 N N . THR A 1 82 ? 3.653 -15.844 -12.47 1 88.8 82 THR A N 1
ATOM 623 C CA . THR A 1 82 ? 2.391 -15.431 -13.075 1 88.8 82 THR A CA 1
ATOM 624 C C . THR A 1 82 ? 1.209 -15.889 -12.226 1 88.8 82 THR A C 1
ATOM 626 O O . THR A 1 82 ? 0.07 -15.487 -12.47 1 88.8 82 THR A O 1
ATOM 629 N N . ARG A 1 83 ? 1.466 -16.628 -11.196 1 89.25 83 ARG A N 1
ATOM 630 C CA . ARG A 1 83 ? 0.397 -17.211 -10.391 1 89.25 83 ARG A CA 1
ATOM 631 C C . ARG A 1 83 ? 0.551 -16.835 -8.921 1 89.25 83 ARG A C 1
ATOM 633 O O . ARG A 1 83 ? 0.075 -17.551 -8.038 1 89.25 83 ARG A O 1
ATOM 640 N N . VAL A 1 84 ? 1.341 -15.787 -8.713 1 92.17 84 VAL A N 1
ATOM 641 C CA . VAL A 1 84 ? 1.558 -15.316 -7.349 1 92.17 84 VAL A CA 1
ATOM 642 C C . VAL A 1 84 ? 0.833 -13.988 -7.139 1 92.17 84 VAL A C 1
ATOM 644 O O . VAL A 1 84 ? 0.955 -13.072 -7.955 1 92.17 84 VAL A O 1
ATOM 647 N N . VAL A 1 85 ? 0.058 -13.882 -6.05 1 92.23 85 VAL A N 1
ATOM 648 C CA . VAL A 1 85 ? -0.628 -12.645 -5.692 1 92.23 85 VAL A CA 1
ATOM 649 C C . VAL A 1 85 ? -0.368 -12.317 -4.223 1 92.23 85 VAL A C 1
ATOM 651 O O . VAL A 1 85 ? -0.268 -13.218 -3.387 1 92.23 85 VAL A O 1
ATOM 654 N N . HIS A 1 86 ? -0.238 -11.048 -3.94 1 95.09 86 HIS A N 1
ATOM 655 C CA . HIS A 1 86 ? -0.207 -10.602 -2.551 1 95.09 86 HIS A CA 1
ATOM 656 C C . HIS A 1 86 ? -1.609 -10.569 -1.953 1 95.09 86 HIS A C 1
ATOM 658 O O . HIS A 1 86 ? -2.516 -9.954 -2.519 1 95.09 86 HIS A O 1
ATOM 664 N N . THR A 1 87 ? -1.788 -11.176 -0.776 1 96.06 87 THR A N 1
ATOM 665 C CA . THR A 1 87 ? -3.098 -11.188 -0.134 1 96.06 87 THR A CA 1
ATOM 666 C C . THR A 1 87 ? -3.147 -10.185 1.015 1 96.06 87 THR A C 1
ATOM 668 O O . THR A 1 87 ? -4.228 -9.784 1.451 1 96.06 87 THR A O 1
ATOM 671 N N . SER A 1 88 ? -1.982 -9.887 1.514 1 97.64 88 SER A N 1
ATOM 672 C CA . SER A 1 88 ? -1.873 -8.835 2.52 1 97.64 88 SER A CA 1
ATOM 673 C C . SER A 1 88 ? -0.524 -8.129 2.437 1 97.64 88 SER A C 1
ATOM 675 O O . SER A 1 88 ? 0.457 -8.707 1.966 1 97.64 88 SER A O 1
ATOM 677 N N . GLU A 1 89 ? -0.536 -6.939 2.878 1 98.31 89 GLU A N 1
ATOM 678 C CA . GLU A 1 89 ? 0.667 -6.115 2.926 1 98.31 89 GLU A CA 1
ATOM 679 C C . GLU A 1 89 ? 0.593 -5.097 4.061 1 98.31 89 GLU A C 1
ATOM 681 O O . GLU A 1 89 ? -0.426 -4.427 4.236 1 98.31 89 GLU A O 1
ATOM 686 N N . LYS A 1 90 ? 1.604 -5.084 4.861 1 98.68 90 LYS A N 1
ATOM 687 C CA . LYS A 1 90 ? 1.772 -4.091 5.918 1 98.68 90 LYS A CA 1
ATOM 688 C C . LYS A 1 90 ? 3.05 -3.282 5.715 1 98.68 90 LYS A C 1
ATOM 690 O O . LYS A 1 90 ? 4.125 -3.85 5.511 1 98.68 90 LYS A O 1
ATOM 695 N N . ILE A 1 91 ? 2.904 -2.021 5.776 1 98.76 91 ILE A N 1
ATOM 696 C CA . ILE A 1 91 ? 4.03 -1.104 5.637 1 98.76 91 ILE A CA 1
ATOM 697 C C . ILE A 1 91 ? 4.158 -0.251 6.897 1 98.76 91 ILE A C 1
ATOM 699 O O . ILE A 1 91 ? 3.173 0.32 7.371 1 98.76 91 ILE A O 1
ATOM 703 N N . GLU A 1 92 ? 5.315 -0.198 7.437 1 98.69 92 GLU A N 1
ATOM 704 C CA . GLU A 1 92 ? 5.64 0.666 8.568 1 98.69 92 GLU A CA 1
ATOM 705 C C . GLU A 1 92 ? 6.857 1.536 8.265 1 98.69 92 GLU A C 1
ATOM 707 O O . GLU A 1 92 ? 7.958 1.022 8.061 1 98.69 92 GLU A O 1
ATOM 712 N N . HIS A 1 93 ? 6.645 2.846 8.292 1 98.6 93 HIS A N 1
ATOM 713 C CA . HIS A 1 93 ? 7.737 3.779 8.034 1 98.6 93 HIS A CA 1
ATOM 714 C C . HIS A 1 93 ? 8.371 4.258 9.336 1 98.6 93 HIS A C 1
ATOM 716 O O . HIS A 1 93 ? 7.664 4.638 10.273 1 98.6 93 HIS A O 1
ATOM 722 N N . GLN A 1 94 ? 9.677 4.234 9.391 1 98.22 94 GLN A N 1
ATOM 723 C CA . GLN A 1 94 ? 10.401 4.917 10.459 1 98.22 94 GLN A CA 1
ATOM 724 C C . GLN A 1 94 ? 10.574 6.4 10.144 1 98.22 94 GLN A C 1
ATOM 726 O O . GLN A 1 94 ? 10.62 7.232 11.053 1 98.22 94 GLN A O 1
ATOM 731 N N . ARG A 1 95 ? 10.684 6.674 8.966 1 97.22 95 ARG A N 1
ATOM 732 C CA . ARG A 1 95 ? 10.629 8.026 8.42 1 97.22 95 ARG A CA 1
ATOM 733 C C . ARG A 1 95 ? 10.122 8.016 6.981 1 97.22 95 ARG A C 1
ATOM 735 O O . ARG A 1 95 ? 10.162 6.983 6.311 1 97.22 95 ARG A O 1
ATOM 742 N N . PRO A 1 96 ? 9.625 9.165 6.454 1 97.56 96 PRO A N 1
ATOM 743 C CA . PRO A 1 96 ? 9.198 9.216 5.054 1 97.56 96 PRO A CA 1
ATOM 744 C C . PRO A 1 96 ? 10.346 8.971 4.077 1 97.56 96 PRO A C 1
ATOM 746 O O . PRO A 1 96 ? 11.503 9.259 4.395 1 97.56 96 PRO A O 1
ATOM 749 N N . ILE A 1 97 ? 10.008 8.352 2.944 1 98.72 97 ILE A N 1
ATOM 750 C CA . ILE A 1 97 ? 10.921 8.28 1.808 1 98.72 97 ILE A CA 1
ATOM 751 C C . ILE A 1 97 ? 10.947 9.623 1.082 1 98.72 97 ILE A C 1
ATOM 753 O O . ILE A 1 97 ? 9.899 10.155 0.71 1 98.72 97 ILE A O 1
ATOM 757 N N . VAL A 1 98 ? 12.118 10.171 0.851 1 98.74 98 VAL A N 1
ATOM 758 C CA . VAL A 1 98 ? 12.289 11.499 0.273 1 98.74 98 VAL A CA 1
ATOM 759 C C . VAL A 1 98 ? 13.067 11.396 -1.037 1 98.74 98 VAL A C 1
ATOM 761 O O . VAL A 1 98 ? 13.937 10.5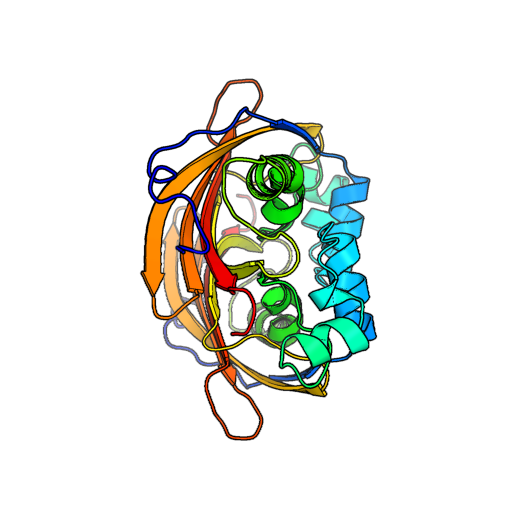34 -1.184 1 98.74 98 VAL A O 1
ATOM 764 N N . ALA A 1 99 ? 12.697 12.276 -2.029 1 98.85 99 ALA A N 1
ATOM 765 C CA . ALA A 1 99 ? 13.471 12.323 -3.266 1 98.85 99 ALA A CA 1
ATOM 766 C C . ALA A 1 99 ? 14.96 12.49 -2.976 1 98.85 99 ALA A C 1
ATOM 768 O O . ALA A 1 99 ? 15.35 13.33 -2.161 1 98.85 99 ALA A O 1
ATOM 769 N N . GLY A 1 100 ? 15.748 11.626 -3.654 1 98.64 100 GLY A N 1
ATOM 770 C CA . GLY A 1 100 ? 17.184 11.648 -3.424 1 98.64 100 GLY A CA 1
ATOM 771 C C . GLY A 1 100 ? 17.664 10.517 -2.535 1 98.64 100 GLY A C 1
ATOM 772 O O . GLY A 1 100 ? 18.862 10.23 -2.478 1 98.64 100 GLY A O 1
ATOM 773 N N . ASP A 1 101 ? 16.764 9.859 -1.831 1 98.69 101 ASP A N 1
ATOM 774 C CA . ASP A 1 101 ? 17.147 8.696 -1.036 1 98.69 101 ASP A CA 1
ATOM 775 C C . ASP A 1 101 ? 17.781 7.617 -1.91 1 98.69 101 ASP A C 1
ATOM 777 O O . ASP A 1 101 ? 17.288 7.327 -3.003 1 98.69 101 ASP A O 1
ATOM 781 N N . ASP A 1 102 ? 18.848 7.094 -1.493 1 98.75 102 ASP A N 1
ATOM 782 C CA . ASP A 1 102 ? 19.428 5.858 -2.009 1 98.75 102 ASP A CA 1
ATOM 783 C C . ASP A 1 102 ? 19.173 4.693 -1.057 1 98.75 102 ASP A C 1
ATOM 785 O O . ASP A 1 102 ? 19.764 4.626 0.023 1 98.75 102 ASP A O 1
ATOM 789 N N . LEU A 1 103 ? 18.285 3.761 -1.518 1 98.85 103 LEU A N 1
ATOM 790 C CA . LEU A 1 103 ? 17.716 2.784 -0.596 1 98.85 103 LEU A CA 1
ATOM 791 C C . LEU A 1 103 ? 18.135 1.368 -0.978 1 98.85 103 LEU A C 1
ATOM 793 O O . LEU A 1 103 ? 18.257 1.051 -2.163 1 98.85 103 LEU A O 1
ATOM 797 N N . SER A 1 104 ? 18.336 0.578 0.022 1 98.69 104 SER A N 1
ATOM 798 C CA . SER A 1 104 ? 18.613 -0.846 -0.138 1 98.69 104 SER A CA 1
ATOM 799 C C . SER A 1 104 ? 17.509 -1.697 0.482 1 98.69 104 SER A C 1
ATOM 801 O O . SER A 1 104 ? 17.08 -1.441 1.609 1 98.69 104 SER A O 1
ATOM 803 N N . THR A 1 105 ? 17.069 -2.721 -0.247 1 98.72 105 THR A N 1
ATOM 804 C CA . THR A 1 105 ? 16.023 -3.612 0.244 1 98.72 105 THR A CA 1
ATOM 805 C C . THR A 1 105 ? 16.543 -5.041 0.366 1 98.72 105 THR A C 1
ATOM 807 O O . THR A 1 105 ? 17.145 -5.571 -0.571 1 98.72 105 THR A O 1
ATOM 810 N N . THR A 1 106 ? 16.335 -5.634 1.514 1 98.53 106 THR A N 1
ATOM 811 C CA . THR A 1 106 ? 16.585 -7.055 1.727 1 98.53 106 THR A CA 1
ATOM 812 C C . THR A 1 106 ? 15.289 -7.788 2.064 1 98.53 106 THR A C 1
ATOM 814 O O . THR A 1 106 ? 14.574 -7.401 2.99 1 98.53 106 THR A O 1
ATOM 817 N N . LEU A 1 107 ? 15.015 -8.801 1.313 1 98.16 107 LEU A N 1
ATOM 818 C CA . LEU A 1 107 ? 13.801 -9.587 1.501 1 98.16 107 LEU A CA 1
ATOM 819 C C . LEU A 1 107 ? 14.119 -10.936 2.137 1 98.16 107 LEU A C 1
ATOM 821 O O . LEU A 1 107 ? 15.071 -11.608 1.734 1 98.16 107 LEU A O 1
ATOM 825 N N . THR A 1 108 ? 13.348 -11.308 3.145 1 98.17 108 THR A N 1
ATOM 826 C CA . THR A 1 108 ? 13.446 -12.59 3.834 1 98.17 108 THR A CA 1
ATOM 827 C C . THR A 1 108 ? 12.115 -13.334 3.784 1 98.17 108 THR A C 1
ATOM 829 O O . THR A 1 108 ? 11.057 -12.74 4.001 1 98.17 108 THR A O 1
ATOM 832 N N . ILE A 1 109 ? 12.165 -14.594 3.471 1 97.22 109 ILE A N 1
ATOM 833 C CA . ILE A 1 109 ? 10.996 -15.453 3.624 1 97.22 109 ILE A CA 1
ATOM 834 C C . ILE A 1 109 ? 10.891 -15.929 5.071 1 97.22 109 ILE A C 1
ATOM 836 O O . ILE A 1 109 ? 11.783 -16.619 5.57 1 97.22 109 ILE A O 1
ATOM 840 N N . THR A 1 110 ? 9.779 -15.612 5.703 1 97.77 110 THR A N 1
ATOM 841 C CA . THR A 1 110 ? 9.682 -15.896 7.131 1 97.77 110 THR A CA 1
ATOM 842 C C . THR A 1 110 ? 8.814 -17.126 7.38 1 97.77 110 THR A C 1
ATOM 844 O O . THR A 1 110 ? 8.834 -17.694 8.474 1 97.77 110 THR A O 1
ATOM 847 N N . GLY A 1 111 ? 8.015 -17.542 6.353 1 95.92 111 GLY A N 1
ATOM 848 C CA . GLY A 1 111 ? 7.145 -18.699 6.498 1 95.92 111 GLY A CA 1
ATOM 849 C C . GLY A 1 111 ? 6.649 -19.241 5.171 1 95.92 111 GLY A C 1
ATOM 850 O O . GLY A 1 111 ? 6.498 -18.491 4.205 1 95.92 111 GLY A O 1
ATOM 851 N N . VAL A 1 112 ? 6.394 -20.583 5.147 1 94.57 112 VAL A N 1
ATOM 852 C CA . VAL A 1 112 ? 5.811 -21.271 4 1 94.57 112 VAL A CA 1
ATOM 853 C C . VAL A 1 112 ? 4.791 -22.301 4.478 1 94.57 112 VAL A C 1
ATOM 855 O O . VAL A 1 112 ? 5.087 -23.118 5.353 1 94.57 112 VAL A O 1
ATOM 858 N N . THR A 1 113 ? 3.673 -22.151 3.972 1 92.68 113 THR A N 1
ATOM 859 C CA . THR A 1 113 ? 2.632 -23.146 4.201 1 92.68 113 THR A CA 1
ATOM 860 C C . THR A 1 113 ? 2.078 -23.665 2.877 1 92.68 113 THR A C 1
ATOM 862 O O . THR A 1 113 ? 1.761 -22.88 1.981 1 92.68 113 THR A O 1
ATOM 865 N N . VAL A 1 114 ? 1.913 -24.978 2.751 1 87.91 114 VAL A N 1
ATOM 866 C CA . VAL A 1 114 ? 1.389 -25.594 1.536 1 87.91 114 VAL A CA 1
ATOM 867 C C . VAL A 1 114 ? 0.046 -26.257 1.831 1 87.91 114 VAL A C 1
ATOM 869 O O . VAL A 1 114 ? -0.096 -26.97 2.827 1 87.91 114 VAL A O 1
ATOM 872 N N . ARG A 1 115 ? -0.925 -25.89 1.022 1 81.34 115 ARG A N 1
ATOM 873 C CA . ARG A 1 115 ? -2.246 -26.496 1.15 1 81.34 115 ARG A CA 1
ATOM 874 C C . ARG A 1 115 ? -2.825 -26.844 -0.217 1 81.34 115 ARG A C 1
ATOM 876 O O . ARG A 1 115 ? -3.011 -25.965 -1.06 1 81.34 115 ARG A O 1
ATOM 883 N N . ALA A 1 116 ? -3.41 -27.992 -0.378 1 75.84 116 ALA A N 1
ATOM 884 C CA . ALA A 1 116 ? -4.24 -28.45 -1.489 1 75.84 116 ALA A CA 1
ATOM 885 C C . ALA A 1 116 ? -3.789 -27.823 -2.805 1 75.84 116 ALA A C 1
ATOM 887 O O . ALA A 1 116 ? -4.601 -27.257 -3.541 1 75.84 116 ALA A O 1
ATOM 888 N N . GLY A 1 117 ? -2.482 -27.737 -3.123 1 79.77 117 GLY A N 1
ATOM 889 C CA . GLY A 1 117 ? -2.001 -27.318 -4.43 1 79.77 117 GLY A CA 1
ATOM 890 C C . GLY A 1 117 ? -1.603 -25.854 -4.478 1 79.77 117 GLY A C 1
ATOM 891 O O . GLY A 1 117 ? -1.209 -25.347 -5.531 1 79.77 117 GLY A O 1
ATOM 892 N N . SER A 1 118 ? -1.806 -25.138 -3.33 1 88.92 118 SER A N 1
ATOM 893 C CA . SER A 1 118 ? -1.363 -23.75 -3.249 1 88.92 118 SER A CA 1
ATOM 894 C C . SER A 1 118 ? -0.381 -23.549 -2.1 1 88.92 118 SER A C 1
ATOM 896 O O . SER A 1 118 ? -0.213 -24.434 -1.258 1 88.92 118 SER A O 1
ATOM 898 N N . ALA A 1 119 ? 0.306 -22.541 -2.2 1 92.5 119 ALA A N 1
ATOM 899 C CA . ALA A 1 119 ? 1.245 -22.206 -1.132 1 92.5 119 ALA A CA 1
ATOM 900 C C . ALA A 1 119 ? 1.065 -20.76 -0.679 1 92.5 119 ALA A C 1
ATOM 902 O O . ALA A 1 119 ? 0.712 -19.891 -1.48 1 92.5 119 ALA A O 1
ATOM 903 N N . ILE A 1 120 ? 1.307 -20.614 0.61 1 94.43 120 ILE A N 1
ATOM 904 C CA . ILE A 1 120 ? 1.322 -19.274 1.187 1 94.43 120 ILE A CA 1
ATOM 905 C C . ILE A 1 120 ? 2.715 -18.962 1.729 1 94.43 120 ILE A C 1
ATOM 907 O O . ILE A 1 120 ? 3.265 -19.729 2.523 1 94.43 120 ILE A O 1
ATOM 911 N N . LEU A 1 121 ? 3.224 -17.861 1.234 1 95.62 121 LEU A N 1
ATOM 912 C CA . LEU A 1 121 ? 4.519 -17.405 1.727 1 95.62 121 LEU A CA 1
ATOM 913 C C . LEU A 1 121 ? 4.374 -16.112 2.522 1 95.62 121 LEU A C 1
ATOM 915 O O . LEU A 1 121 ? 3.615 -15.221 2.133 1 95.62 121 LEU A O 1
ATOM 919 N N . SER A 1 122 ? 5.117 -16.036 3.619 1 97.54 122 SER A N 1
ATOM 920 C CA . SER A 1 122 ? 5.279 -14.793 4.366 1 97.54 122 SER A CA 1
ATOM 921 C C . SER A 1 122 ? 6.658 -14.184 4.132 1 97.54 122 SER A C 1
ATOM 923 O O . SER A 1 122 ? 7.67 -14.885 4.189 1 97.54 122 SER A O 1
ATOM 925 N N . THR A 1 123 ? 6.645 -12.889 3.865 1 98.09 123 THR A N 1
ATOM 926 C CA . THR A 1 123 ? 7.908 -12.211 3.599 1 98.09 123 THR A CA 1
ATOM 927 C C . THR A 1 123 ? 8.032 -10.947 4.444 1 98.09 123 THR A C 1
ATOM 929 O O . THR A 1 123 ? 7.025 -10.373 4.864 1 98.09 123 THR A O 1
ATOM 932 N N . VAL A 1 124 ? 9.28 -10.56 4.709 1 98.73 124 VAL A N 1
ATOM 933 C CA . VAL A 1 124 ? 9.609 -9.26 5.284 1 98.73 124 VAL A CA 1
ATOM 934 C C . VAL A 1 124 ? 10.693 -8.584 4.446 1 98.73 124 VAL A C 1
ATOM 936 O O . VAL A 1 124 ? 11.725 -9.19 4.15 1 98.73 124 VAL A O 1
ATOM 939 N N . SER A 1 125 ? 10.44 -7.411 4.013 1 98.7 125 SER A N 1
ATOM 940 C CA . SER A 1 125 ? 11.436 -6.563 3.366 1 98.7 125 SER A CA 1
ATOM 941 C C . SER A 1 125 ? 11.852 -5.408 4.271 1 98.7 125 SER A C 1
ATOM 943 O O . SER A 1 125 ? 11.006 -4.643 4.739 1 98.7 125 SER A O 1
ATOM 945 N N . GLU A 1 126 ? 13.127 -5.31 4.507 1 98.86 126 GLU A N 1
ATOM 946 C CA . GLU A 1 126 ? 13.687 -4.162 5.214 1 98.86 126 GLU A CA 1
ATOM 947 C C . GLU A 1 126 ? 14.362 -3.194 4.247 1 98.86 126 GLU A C 1
ATOM 949 O O . GLU A 1 126 ? 15.187 -3.603 3.427 1 98.86 126 GLU A O 1
ATOM 954 N N . ILE A 1 127 ? 14.018 -1.946 4.358 1 98.87 127 ILE A N 1
ATOM 955 C CA . ILE A 1 127 ? 14.543 -0.888 3.502 1 98.87 127 ILE A CA 1
ATOM 956 C C . ILE A 1 127 ? 15.419 0.055 4.324 1 98.87 127 ILE A C 1
ATOM 958 O O . ILE A 1 127 ? 14.964 0.627 5.317 1 98.87 127 ILE A O 1
ATOM 962 N N . HIS A 1 128 ? 16.631 0.217 3.9 1 98.9 128 HIS A N 1
ATOM 963 C CA . HIS A 1 128 ? 17.609 1.032 4.612 1 98.9 128 HIS A CA 1
ATOM 964 C C . HIS A 1 128 ? 18.188 2.114 3.706 1 98.9 128 HIS A C 1
ATOM 966 O O . HIS A 1 128 ? 18.24 1.946 2.486 1 98.9 128 HIS A O 1
ATOM 972 N N . ASP A 1 129 ? 18.613 3.194 4.34 1 98.63 129 ASP A N 1
ATOM 973 C CA . ASP A 1 129 ? 19.305 4.221 3.567 1 98.63 129 ASP A CA 1
ATOM 974 C C . ASP A 1 129 ? 20.815 3.99 3.576 1 98.63 129 ASP A C 1
ATOM 976 O O . ASP A 1 129 ? 21.286 2.946 4.032 1 98.63 129 ASP A O 1
ATOM 980 N N . VAL A 1 130 ? 21.618 4.887 3.052 1 97.97 130 VAL A N 1
ATOM 981 C CA . VAL A 1 130 ? 23.05 4.728 2.822 1 97.97 130 VAL A CA 1
ATOM 982 C C . VAL A 1 130 ? 23.785 4.667 4.159 1 97.97 130 VAL A C 1
ATOM 984 O O . VAL A 1 130 ? 24.917 4.183 4.231 1 97.97 130 VAL A O 1
ATOM 987 N N . THR A 1 131 ? 23.171 5.191 5.219 1 98.1 131 THR A N 1
ATOM 988 C CA . THR A 1 131 ? 23.788 5.146 6.541 1 98.1 131 THR A CA 1
ATOM 989 C C . THR A 1 131 ? 23.419 3.855 7.265 1 98.1 131 THR A C 1
ATOM 991 O O . THR A 1 131 ? 23.742 3.684 8.443 1 98.1 131 THR A O 1
ATOM 994 N N . ASP A 1 132 ? 22.574 3.013 6.607 1 97.79 132 ASP A N 1
ATOM 995 C CA . ASP A 1 132 ? 22.095 1.736 7.125 1 97.79 132 ASP A CA 1
ATOM 996 C C . ASP A 1 132 ? 20.99 1.942 8.159 1 97.79 132 ASP A C 1
ATOM 998 O O . ASP A 1 132 ? 20.664 1.027 8.918 1 97.79 132 ASP A O 1
ATOM 1002 N N . ALA A 1 133 ? 20.462 3.148 8.184 1 98.58 133 ALA A N 1
ATOM 1003 C CA . ALA A 1 133 ? 19.303 3.401 9.036 1 98.58 133 ALA A CA 1
ATOM 1004 C C . ALA A 1 133 ? 18.03 2.836 8.412 1 98.58 133 ALA A C 1
ATOM 1006 O O . ALA A 1 133 ? 17.823 2.947 7.201 1 98.58 133 ALA A O 1
ATOM 1007 N N . LEU A 1 134 ? 17.218 2.175 9.258 1 98.79 134 LEU A N 1
ATOM 1008 C CA . LEU A 1 134 ? 15.946 1.625 8.799 1 98.79 134 LEU A CA 1
ATOM 1009 C C . LEU A 1 134 ? 14.99 2.738 8.384 1 98.79 134 LEU A C 1
ATOM 1011 O O . LEU A 1 134 ? 14.791 3.701 9.129 1 98.79 134 LEU A O 1
ATOM 1015 N N . VAL A 1 135 ? 14.45 2.63 7.176 1 98.84 135 VAL A N 1
ATOM 1016 C CA . VAL A 1 135 ? 13.516 3.615 6.64 1 98.84 135 VAL A CA 1
ATOM 1017 C C . VAL A 1 135 ? 12.095 3.058 6.684 1 98.84 135 VAL A C 1
ATOM 1019 O O . VAL A 1 135 ? 11.157 3.762 7.063 1 98.84 135 VAL A O 1
ATOM 1022 N N . ALA A 1 136 ? 11.934 1.767 6.327 1 98.84 136 ALA A N 1
ATOM 1023 C CA . ALA A 1 136 ? 10.618 1.134 6.305 1 98.84 136 ALA A CA 1
ATOM 1024 C C . ALA A 1 136 ? 10.739 -0.387 6.338 1 98.84 136 ALA A C 1
ATOM 1026 O O . ALA A 1 136 ? 11.768 -0.942 5.944 1 98.84 136 ALA A O 1
ATOM 1027 N N . THR A 1 137 ? 9.709 -1.027 6.824 1 98.91 137 THR A N 1
ATOM 1028 C CA . THR A 1 137 ? 9.526 -2.474 6.783 1 98.91 137 THR A CA 1
ATOM 1029 C C . THR A 1 137 ? 8.226 -2.834 6.07 1 98.91 137 THR A C 1
ATOM 1031 O O . THR A 1 137 ? 7.18 -2.237 6.335 1 98.91 137 THR A O 1
ATOM 1034 N N . VAL A 1 138 ? 8.32 -3.745 5.158 1 98.76 138 VAL A N 1
ATOM 1035 C CA . VAL A 1 138 ? 7.148 -4.259 4.458 1 98.76 138 VAL A CA 1
ATOM 1036 C C . VAL A 1 138 ? 6.959 -5.739 4.782 1 98.76 138 VAL A C 1
ATOM 1038 O O . VAL A 1 138 ? 7.854 -6.553 4.541 1 98.76 138 VAL A O 1
ATOM 1041 N N . THR A 1 139 ? 5.866 -6.11 5.377 1 98.76 139 THR A N 1
ATOM 1042 C CA . THR A 1 139 ? 5.475 -7.494 5.624 1 98.76 139 THR A CA 1
ATOM 1043 C C . THR A 1 139 ? 4.342 -7.911 4.691 1 98.76 139 THR A C 1
ATOM 1045 O O . THR A 1 139 ? 3.351 -7.191 4.549 1 98.76 139 THR A O 1
ATOM 1048 N N . SER A 1 140 ? 4.491 -9.062 4.07 1 98.07 140 SER A N 1
ATOM 1049 C CA . SER A 1 140 ? 3.48 -9.446 3.09 1 98.07 140 SER A CA 1
ATOM 1050 C C . SER A 1 140 ? 3.195 -10.943 3.146 1 98.07 140 SER A C 1
ATOM 1052 O O . SER A 1 140 ? 4.02 -11.719 3.633 1 98.07 140 SER A O 1
ATOM 1054 N N . THR A 1 141 ? 2.045 -11.313 2.702 1 97.73 141 THR A N 1
ATOM 1055 C CA . THR A 1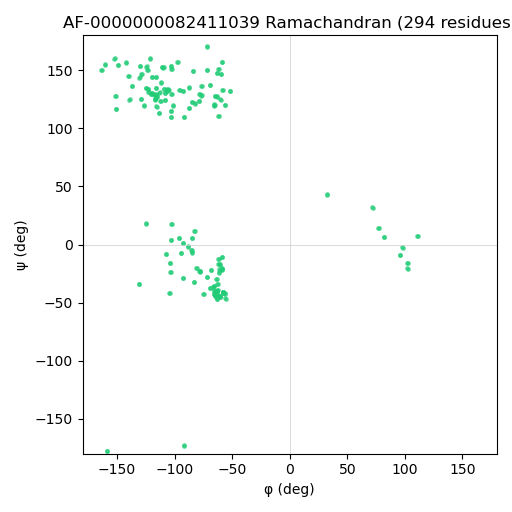 141 ? 1.676 -12.695 2.42 1 97.73 141 THR A CA 1
ATOM 1056 C C . THR A 1 141 ? 1.389 -12.886 0.934 1 97.73 141 THR A C 1
ATOM 1058 O O . THR A 1 141 ? 0.616 -12.129 0.343 1 97.73 141 THR A O 1
ATOM 1061 N N . LEU A 1 142 ? 2.01 -13.866 0.375 1 95.83 142 LEU A N 1
ATOM 1062 C CA . LEU A 1 142 ? 1.845 -14.228 -1.029 1 95.83 142 LEU A CA 1
ATOM 1063 C C . LEU A 1 142 ? 1.083 -15.542 -1.165 1 95.83 142 LEU A C 1
ATOM 1065 O O . LEU A 1 142 ? 1.37 -16.508 -0.455 1 95.83 142 LEU A O 1
ATOM 1069 N N . LEU A 1 143 ? 0.156 -15.551 -2.02 1 94.32 143 LEU A N 1
ATOM 1070 C CA . LEU A 1 143 ? -0.528 -16.774 -2.425 1 94.32 143 LEU A CA 1
ATOM 1071 C C . LEU A 1 143 ? -0.03 -17.251 -3.785 1 94.32 143 LEU A C 1
ATOM 1073 O O . LEU A 1 143 ? -0.16 -16.539 -4.783 1 94.32 143 LEU A O 1
ATOM 1077 N N . ALA A 1 144 ? 0.575 -18.362 -3.805 1 92.63 144 ALA A N 1
ATOM 1078 C CA . ALA A 1 144 ? 1.024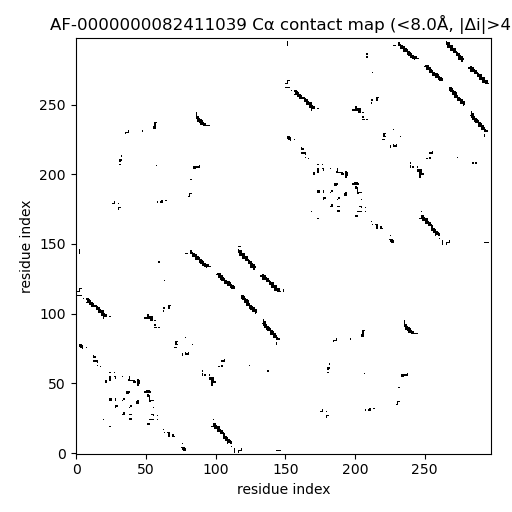 -19.027 -5.026 1 92.63 144 ALA A CA 1
ATOM 1079 C C . ALA A 1 144 ? 0.072 -20.152 -5.42 1 92.63 144 ALA A C 1
ATOM 1081 O O . ALA A 1 144 ? -0.045 -21.152 -4.708 1 92.63 144 ALA A O 1
ATOM 1082 N N . ARG A 1 145 ? -0.433 -19.984 -6.533 1 86.57 145 ARG A N 1
ATOM 1083 C CA . ARG A 1 145 ? -1.393 -20.98 -6.998 1 86.57 145 ARG A CA 1
ATOM 1084 C C . ARG A 1 145 ? -0.704 -22.06 -7.827 1 86.57 145 ARG A C 1
ATOM 1086 O O . ARG A 1 145 ? 0.175 -21.761 -8.637 1 86.57 145 ARG A O 1
ATOM 1093 N N . GLY A 1 146 ? -1.016 -23.315 -7.502 1 78.49 146 GLY A N 1
ATOM 1094 C CA . GLY A 1 146 ? -0.467 -24.423 -8.267 1 78.49 146 GLY A CA 1
ATOM 1095 C C . GLY A 1 146 ? -1.08 -24.555 -9.649 1 78.49 146 GLY A C 1
ATOM 1096 O O . GLY A 1 146 ? -2.04 -23.856 -9.977 1 78.49 146 GLY A O 1
ATOM 1097 N N . GLU A 1 147 ? -0.35 -25.492 -10.396 1 66.1 147 GLU A N 1
ATOM 1098 C CA . GLU A 1 147 ? -0.865 -25.855 -11.713 1 66.1 147 GLU A CA 1
ATOM 1099 C C . GLU A 1 147 ? -2.209 -26.57 -11.603 1 66.1 147 GLU A C 1
ATOM 1101 O O . GLU A 1 147 ? -2.413 -27.384 -10.7 1 66.1 147 GLU A O 1
ATOM 1106 N N . GLY A 1 148 ? -3.231 -26.069 -12.154 1 60.88 148 GLY A N 1
ATOM 1107 C CA . GLY A 1 148 ? -4.485 -26.805 -12.163 1 60.88 148 GLY A CA 1
ATOM 1108 C C . GLY A 1 148 ? -5.479 -26.303 -11.133 1 60.88 148 GLY A C 1
ATOM 1109 O O . GLY A 1 148 ? -6.62 -26.767 -11.086 1 60.88 148 GLY A O 1
ATOM 1110 N N . ALA A 1 149 ? -4.905 -25.591 -10.127 1 53.09 149 ALA A N 1
ATOM 1111 C CA . ALA A 1 149 ? -5.819 -25.13 -9.085 1 53.09 149 ALA A CA 1
ATOM 1112 C C . ALA A 1 149 ? -6.487 -23.817 -9.484 1 53.09 149 ALA A C 1
ATOM 1114 O O . ALA A 1 149 ? -5.895 -23.004 -10.198 1 53.09 149 ALA A O 1
ATOM 1115 N N . MET B 1 1 ? -3.575 25.01 21.15 1 46.98 1 MET B N 1
ATOM 1116 C CA . MET B 1 1 ? -4.827 24.346 20.797 1 46.98 1 MET B CA 1
ATOM 1117 C C . MET B 1 1 ? -4.563 23.082 19.986 1 46.98 1 MET B C 1
ATOM 1119 O O . MET B 1 1 ? -3.542 22.979 19.303 1 46.98 1 MET B O 1
ATOM 1123 N N . SER B 1 2 ? -5.285 21.996 20.341 1 57.12 2 SER B N 1
ATOM 1124 C CA . SER B 1 2 ? -5.02 20.688 19.751 1 57.12 2 SER B CA 1
ATOM 1125 C C . SER B 1 2 ? -5.202 20.716 18.237 1 57.12 2 SER B C 1
ATOM 1127 O O . SER B 1 2 ? -6.176 21.282 17.735 1 57.12 2 SER B O 1
ATOM 1129 N N . PRO B 1 3 ? -4.188 20.319 17.496 1 65.09 3 PRO B N 1
ATOM 1130 C CA . PRO B 1 3 ? -4.295 20.377 16.037 1 65.09 3 PRO B CA 1
ATOM 1131 C C . PRO B 1 3 ? -5.459 19.548 15.497 1 65.09 3 PRO B C 1
ATOM 1133 O O . PRO B 1 3 ? -5.884 19.745 14.356 1 65.09 3 PRO B O 1
ATOM 1136 N N . VAL B 1 4 ? -6.061 18.681 16.51 1 77.5 4 VAL B N 1
ATOM 1137 C CA . VAL B 1 4 ? -7.115 17.811 15.999 1 77.5 4 VAL B CA 1
ATOM 1138 C C . VAL B 1 4 ? -8.26 17.738 17.007 1 77.5 4 VAL B C 1
ATOM 1140 O O . VAL B 1 4 ? -8.049 17.922 18.209 1 77.5 4 VAL B O 1
ATOM 1143 N N . ASN B 1 5 ? -9.465 17.655 16.554 1 80.93 5 ASN B N 1
ATOM 1144 C CA . ASN B 1 5 ? -10.644 17.452 17.389 1 80.93 5 ASN B CA 1
ATOM 1145 C C . ASN B 1 5 ? -10.576 16.127 18.142 1 80.93 5 ASN B C 1
ATOM 1147 O O . ASN B 1 5 ? -10.606 15.058 17.53 1 80.93 5 ASN B O 1
ATOM 1151 N N . PRO B 1 6 ? -10.413 16.11 19.416 1 74.12 6 PRO B N 1
ATOM 1152 C CA . PRO B 1 6 ? -10.274 14.87 20.182 1 74.12 6 PRO B CA 1
ATOM 1153 C C . PRO B 1 6 ? -11.507 13.974 20.085 1 74.12 6 PRO B C 1
ATOM 1155 O O . PRO B 1 6 ? -11.435 12.783 20.398 1 74.12 6 PRO B O 1
ATOM 1158 N N . ALA B 1 7 ? -12.597 14.524 19.656 1 81.43 7 ALA B N 1
ATOM 1159 C CA . ALA B 1 7 ? -13.847 13.772 19.589 1 81.43 7 ALA B CA 1
ATOM 1160 C C . ALA B 1 7 ? -13.924 12.95 18.306 1 81.43 7 ALA B C 1
ATOM 1162 O O . ALA B 1 7 ? -14.938 12.302 18.037 1 81.43 7 ALA B O 1
ATOM 1163 N N . LEU B 1 8 ? -12.848 12.882 17.689 1 89.56 8 LEU B N 1
ATOM 1164 C CA . LEU B 1 8 ? -12.861 12.205 16.397 1 89.56 8 LEU B CA 1
ATOM 1165 C C . LEU B 1 8 ? -12.852 10.69 16.577 1 89.56 8 LEU B C 1
ATOM 1167 O O . LEU B 1 8 ? -13.274 9.952 15.684 1 89.56 8 LEU B O 1
ATOM 1171 N N . ALA B 1 9 ? -12.362 10.232 17.748 1 91.96 9 ALA B N 1
ATOM 1172 C CA . ALA B 1 9 ? -12.29 8.787 17.943 1 91.96 9 ALA B CA 1
ATOM 1173 C C . ALA B 1 9 ? -13.681 8.16 17.92 1 91.96 9 ALA B C 1
ATOM 1175 O O . ALA B 1 9 ? -14.595 8.637 18.598 1 91.96 9 ALA B O 1
ATOM 1176 N N . GLY B 1 10 ? -13.863 7.158 17.109 1 95 10 GLY B N 1
ATOM 1177 C CA . GLY B 1 10 ? -15.139 6.468 16.999 1 95 10 GLY B CA 1
ATOM 1178 C C . GLY B 1 10 ? -16 6.984 15.862 1 95 10 GLY B C 1
ATOM 1179 O O . GLY B 1 10 ? -17.016 6.375 15.52 1 95 10 GLY B O 1
ATOM 1180 N N . ARG B 1 11 ? -15.612 8.051 15.254 1 94.99 11 ARG B N 1
ATOM 1181 C CA . ARG B 1 11 ? -16.404 8.635 14.176 1 94.99 11 ARG B CA 1
ATOM 1182 C C . ARG B 1 11 ? -16.383 7.746 12.938 1 94.99 11 ARG B C 1
ATOM 1184 O O . ARG B 1 11 ? -15.339 7.199 12.577 1 94.99 11 ARG B O 1
ATOM 1191 N N . VAL B 1 12 ? -17.551 7.617 12.355 1 96.44 12 VAL B N 1
ATOM 1192 C CA . VAL B 1 12 ? -17.728 6.888 11.104 1 96.44 12 VAL B CA 1
ATOM 1193 C C . VAL B 1 12 ? -18.123 7.857 9.992 1 96.44 12 VAL B C 1
ATOM 1195 O O . VAL B 1 12 ? -19.019 8.685 10.171 1 96.44 12 VAL B O 1
ATOM 1198 N N . PHE B 1 13 ? -17.503 7.792 8.919 1 95.47 13 PHE B N 1
ATOM 1199 C CA . PHE B 1 13 ? -17.769 8.7 7.809 1 95.47 13 PHE B CA 1
ATOM 1200 C C . PHE B 1 13 ? -18.695 8.049 6.788 1 95.47 13 PHE B C 1
ATOM 1202 O O . PHE B 1 13 ? -18.822 6.823 6.749 1 95.47 13 PHE B O 1
ATOM 1209 N N . PRO B 1 14 ? -19.383 8.923 6.002 1 93.11 14 PRO B N 1
ATOM 1210 C CA . PRO B 1 14 ? -20.266 8.362 4.977 1 93.11 14 PRO B CA 1
ATOM 1211 C C . PRO B 1 14 ? -19.522 7.482 3.975 1 93.11 14 PRO B C 1
ATOM 1213 O O . PRO B 1 14 ? -18.382 7.782 3.611 1 93.11 14 PRO B O 1
ATOM 1216 N N . SER B 1 15 ? -20.195 6.47 3.504 1 95.41 15 SER B N 1
ATOM 1217 C CA . SER B 1 15 ? -19.6 5.544 2.546 1 95.41 15 SER B CA 1
ATOM 1218 C C . SER B 1 15 ? -19.437 6.195 1.176 1 95.41 15 SER B C 1
ATOM 1220 O O . SER B 1 15 ? -20.224 7.066 0.8 1 95.41 15 SER B O 1
ATOM 1222 N N . SER B 1 16 ? -18.456 5.749 0.512 1 96.1 16 SER B N 1
ATOM 1223 C CA . SER B 1 16 ? -18.206 6.16 -0.865 1 96.1 16 SER B CA 1
ATOM 1224 C C . SER B 1 16 ? -18.158 4.957 -1.802 1 96.1 16 SER B C 1
ATOM 1226 O O . SER B 1 16 ? -17.8 3.854 -1.385 1 96.1 16 SER B O 1
ATOM 1228 N N . SER B 1 17 ? -18.557 5.229 -3.052 1 96.46 17 SER B N 1
ATOM 1229 C CA . SER B 1 17 ? -18.595 4.153 -4.036 1 96.46 17 SER B CA 1
ATOM 1230 C C . SER B 1 17 ? -17.507 4.328 -5.09 1 96.46 17 SER B C 1
ATOM 1232 O O . SER B 1 17 ? -17.082 5.451 -5.37 1 96.46 17 SER B O 1
ATOM 1234 N N . TYR B 1 18 ? -17.095 3.166 -5.63 1 98.14 18 TYR B N 1
ATOM 1235 C CA . TYR B 1 18 ? -16.086 3.151 -6.683 1 98.14 18 TYR B CA 1
ATOM 1236 C C . TYR B 1 18 ? -16.28 1.955 -7.608 1 98.14 18 TYR B C 1
ATOM 1238 O O . TYR B 1 18 ? -16.186 0.805 -7.173 1 98.14 18 TYR B O 1
ATOM 1246 N N . LEU B 1 19 ? -16.575 2.237 -8.875 1 98.58 19 LEU B N 1
ATOM 1247 C CA . LEU B 1 19 ? -16.638 1.187 -9.886 1 98.58 19 LEU B CA 1
ATOM 1248 C C . LEU B 1 19 ? -15.263 0.939 -10.497 1 98.58 19 LEU B C 1
ATOM 1250 O O . LEU B 1 19 ? -14.7 1.822 -11.148 1 98.58 19 LEU B O 1
ATOM 1254 N N . VAL B 1 20 ? -14.789 -0.26 -10.293 1 98.61 20 VAL B N 1
ATOM 1255 C CA . VAL B 1 20 ? -13.426 -0.592 -10.694 1 98.61 20 VAL B CA 1
ATOM 1256 C C . VAL B 1 20 ? -13.378 -0.849 -12.199 1 98.61 20 VAL B C 1
ATOM 1258 O O . VAL B 1 20 ? -14.031 -1.767 -12.699 1 98.61 20 VAL B O 1
ATOM 1261 N N . GLY B 1 21 ? -12.511 -0.074 -12.849 1 98.45 21 GLY B N 1
ATOM 1262 C CA . GLY B 1 21 ? -12.328 -0.263 -14.279 1 98.45 21 GLY B CA 1
ATOM 1263 C C . GLY B 1 21 ? -11.055 -1.014 -14.624 1 98.45 21 GLY B C 1
ATOM 1264 O O . GLY B 1 21 ? -10.026 -0.835 -13.97 1 98.45 21 GLY B O 1
ATOM 1265 N N . ARG B 1 22 ? -11.156 -1.686 -15.733 1 98.4 22 ARG B N 1
ATOM 1266 C CA . ARG B 1 22 ? -10.027 -2.476 -16.211 1 98.4 22 ARG B CA 1
ATOM 1267 C C . ARG B 1 22 ? -8.825 -1.587 -16.511 1 98.4 22 ARG B C 1
ATOM 1269 O O . ARG B 1 22 ? -7.701 -1.897 -16.109 1 98.4 22 ARG B O 1
ATOM 1276 N N . GLU B 1 23 ? -9.021 -0.488 -17.156 1 98.03 23 GLU B N 1
ATOM 1277 C CA . GLU B 1 23 ? -7.905 0.357 -17.569 1 98.03 23 GLU B CA 1
ATOM 1278 C C . GLU B 1 23 ? -7.27 1.058 -16.372 1 98.03 23 GLU B C 1
ATOM 1280 O O . GLU B 1 23 ? -6.061 1.302 -16.357 1 98.03 23 GLU B O 1
ATOM 1285 N N . LYS B 1 24 ? -8.06 1.293 -15.361 1 97.45 24 LYS B N 1
ATOM 1286 C CA . LYS B 1 24 ? -7.473 1.866 -14.153 1 97.45 24 LYS B CA 1
ATOM 1287 C C . LYS B 1 24 ? -6.57 0.856 -13.449 1 97.45 24 LYS B C 1
ATOM 1289 O O . LYS B 1 24 ? -5.524 1.222 -12.908 1 97.45 24 LYS B O 1
ATOM 1294 N N . ILE B 1 25 ? -6.999 -0.427 -13.463 1 98.19 25 ILE B N 1
ATOM 1295 C CA . ILE B 1 25 ? -6.137 -1.473 -12.924 1 98.19 25 ILE B CA 1
ATOM 1296 C C . ILE B 1 25 ? -4.827 -1.516 -13.707 1 98.19 25 ILE B C 1
ATOM 1298 O O . ILE B 1 25 ? -3.745 -1.554 -13.116 1 98.19 25 ILE B O 1
ATOM 1302 N N . ARG B 1 26 ? -4.844 -1.447 -15.017 1 97.66 26 ARG B N 1
ATOM 1303 C CA . ARG B 1 26 ? -3.651 -1.525 -15.853 1 97.66 26 ARG B CA 1
ATOM 1304 C C . ARG B 1 26 ? -2.726 -0.339 -15.6 1 97.66 26 ARG B C 1
ATOM 1306 O O . ARG B 1 26 ? -1.512 -0.508 -15.469 1 97.66 26 ARG B O 1
ATOM 1313 N N . GLU B 1 27 ? -3.344 0.799 -15.507 1 96.38 27 GLU B N 1
ATOM 1314 C CA . GLU B 1 27 ? -2.571 2.005 -15.227 1 96.38 27 GLU B CA 1
ATOM 1315 C C . GLU B 1 27 ? -1.852 1.9 -13.884 1 96.38 27 GLU B C 1
ATOM 1317 O O . GLU B 1 27 ? -0.673 2.244 -13.777 1 96.38 27 GLU B O 1
ATOM 1322 N N . PHE B 1 28 ? -2.582 1.435 -12.924 1 96.79 28 PHE B N 1
ATOM 1323 C CA . PHE B 1 28 ? -2.019 1.307 -11.585 1 96.79 28 PHE B CA 1
ATOM 1324 C C . PHE B 1 28 ? -0.89 0.284 -11.568 1 96.79 28 PHE B C 1
ATOM 1326 O O . PHE B 1 28 ? 0.165 0.526 -10.978 1 96.79 28 PHE B O 1
ATOM 1333 N N . ALA B 1 29 ? -1.13 -0.815 -12.206 1 96.51 29 ALA B N 1
ATOM 1334 C CA . ALA B 1 29 ? -0.12 -1.868 -12.268 1 96.51 29 ALA B CA 1
ATOM 1335 C C . ALA B 1 29 ? 1.175 -1.349 -12.887 1 96.51 29 ALA B C 1
ATOM 1337 O O . ALA B 1 29 ? 2.266 -1.635 -12.39 1 96.51 29 ALA B O 1
ATOM 1338 N N . LEU B 1 30 ? 1.072 -0.561 -13.906 1 93.85 30 LEU B N 1
ATOM 1339 C CA . LEU B 1 30 ? 2.243 0.033 -14.542 1 93.85 30 LEU B CA 1
ATOM 1340 C C . LEU B 1 30 ? 2.97 0.966 -13.58 1 93.85 30 LEU B C 1
ATOM 1342 O O . LEU B 1 30 ? 4.2 0.938 -13.492 1 93.85 30 LEU B O 1
ATOM 1346 N N . ALA B 1 31 ? 2.226 1.674 -12.872 1 92.5 31 ALA B N 1
ATOM 1347 C CA . ALA B 1 31 ? 2.804 2.65 -11.951 1 92.5 31 ALA B CA 1
ATOM 1348 C C . ALA B 1 31 ? 3.573 1.957 -10.83 1 92.5 31 ALA B C 1
ATOM 1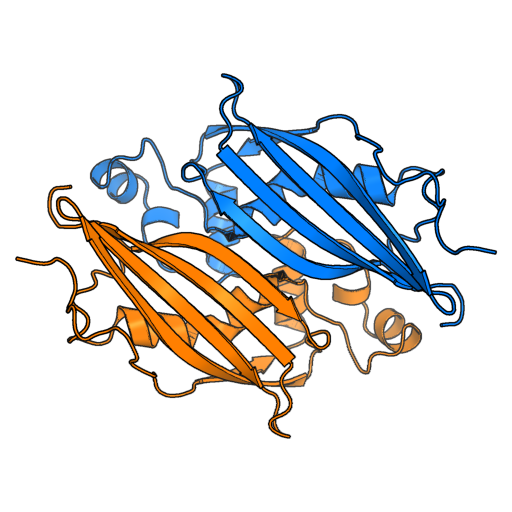350 O O . ALA B 1 31 ? 4.591 2.47 -10.359 1 92.5 31 ALA B O 1
ATOM 1351 N N . VAL B 1 32 ? 3.067 0.813 -10.381 1 92.61 32 VAL B N 1
ATOM 1352 C CA . VAL B 1 32 ? 3.749 0.127 -9.289 1 92.61 32 VAL B CA 1
ATOM 1353 C C . VAL B 1 32 ? 4.743 -0.884 -9.854 1 92.61 32 VAL B C 1
ATOM 1355 O O . VAL B 1 32 ? 5.318 -1.682 -9.109 1 92.61 32 VAL B O 1
ATOM 1358 N N . ARG B 1 33 ? 4.868 -0.973 -11.197 1 91.03 33 ARG B N 1
ATOM 1359 C CA . ARG B 1 33 ? 5.844 -1.782 -11.919 1 91.03 33 ARG B CA 1
ATOM 1360 C C . ARG B 1 33 ? 5.512 -3.267 -11.81 1 91.03 33 ARG B C 1
ATOM 1362 O O . ARG B 1 33 ? 6.411 -4.102 -11.693 1 91.03 33 ARG B O 1
ATOM 1369 N N . SER B 1 34 ? 4.232 -3.518 -11.728 1 92.41 34 SER B N 1
ATOM 1370 C CA . SER B 1 34 ? 3.824 -4.919 -11.758 1 92.41 34 SER B CA 1
ATOM 1371 C C . SER B 1 34 ? 3.682 -5.423 -13.19 1 92.41 34 SER B C 1
ATOM 1373 O O . SER B 1 34 ? 2.889 -4.888 -13.966 1 92.41 34 SER B O 1
ATOM 1375 N N . SER B 1 35 ? 4.403 -6.461 -13.502 1 91.8 35 SER B N 1
ATOM 1376 C CA . SER B 1 35 ? 4.325 -7.063 -14.829 1 91.8 35 SER B CA 1
ATOM 1377 C C . SER B 1 35 ? 3.498 -8.344 -14.806 1 91.8 35 SER B C 1
ATOM 1379 O O . SER B 1 35 ? 3.452 -9.077 -15.797 1 91.8 35 SER B O 1
ATOM 1381 N N . ASN B 1 36 ? 2.915 -8.704 -13.687 1 94.12 36 ASN B N 1
ATOM 1382 C CA . ASN B 1 36 ? 2.069 -9.887 -13.578 1 94.12 36 ASN B CA 1
ATOM 1383 C C . ASN B 1 36 ? 0.922 -9.851 -14.584 1 94.12 36 ASN B C 1
ATOM 1385 O O . ASN B 1 36 ? 0.11 -8.924 -14.573 1 94.12 36 ASN B O 1
ATOM 1389 N N . PRO B 1 37 ? 0.842 -10.8 -15.441 1 96.72 37 PRO B N 1
ATOM 1390 C CA . PRO B 1 37 ? -0.199 -10.76 -16.47 1 96.72 37 PRO B CA 1
ATOM 1391 C C . PRO B 1 37 ? -1.609 -10.758 -15.884 1 96.72 37 PRO B C 1
ATOM 1393 O O . PRO B 1 37 ? -2.562 -10.365 -16.561 1 96.72 37 PRO B O 1
ATOM 1396 N N . LEU B 1 38 ? -1.809 -11.122 -14.67 1 96.79 38 LEU B N 1
ATOM 1397 C CA . LEU B 1 38 ? -3.112 -11.083 -14.015 1 96.79 38 LEU B CA 1
ATOM 1398 C C . LEU B 1 38 ? -3.652 -9.658 -13.964 1 96.79 38 LEU B C 1
ATOM 1400 O O . LEU B 1 38 ? -4.862 -9.451 -13.847 1 96.79 38 LEU B O 1
ATOM 1404 N N . HIS B 1 39 ? -2.749 -8.662 -14.075 1 98.12 39 HIS B N 1
ATOM 1405 C CA . HIS B 1 39 ? -3.152 -7.263 -13.996 1 98.12 39 HIS B CA 1
ATOM 1406 C C . HIS B 1 39 ? -3.4 -6.682 -15.385 1 98.12 39 HIS B C 1
ATOM 1408 O O . HIS B 1 39 ? -3.917 -5.57 -15.514 1 98.12 39 HIS B O 1
ATOM 1414 N N . HIS B 1 40 ? -3.09 -7.434 -16.461 1 98.25 40 HIS B N 1
ATOM 1415 C CA . HIS B 1 40 ? -2.998 -6.792 -17.767 1 98.25 40 HIS B CA 1
ATOM 1416 C C . HIS B 1 40 ? -3.799 -7.558 -18.815 1 98.25 40 HIS B C 1
ATOM 1418 O O . HIS B 1 40 ? -4.321 -6.963 -19.76 1 98.25 40 HIS B O 1
ATOM 1424 N N . ASP B 1 41 ? -3.83 -8.855 -18.681 1 98.3 41 ASP B N 1
ATOM 1425 C CA . ASP B 1 41 ? -4.32 -9.729 -19.742 1 98.3 41 ASP B CA 1
ATOM 1426 C C . ASP B 1 41 ? -5.612 -10.429 -19.324 1 98.3 41 ASP B C 1
ATOM 1428 O O . ASP B 1 41 ? -5.584 -11.369 -18.528 1 98.3 41 ASP B O 1
ATOM 1432 N N . VAL B 1 42 ? -6.711 -10.104 -19.962 1 98.37 42 VAL B N 1
ATOM 1433 C CA . VAL B 1 42 ? -8.03 -10.61 -19.597 1 98.37 42 VAL B CA 1
ATOM 1434 C C . VAL B 1 42 ? -8.08 -12.122 -19.805 1 98.37 42 VAL B C 1
ATOM 1436 O O . VAL B 1 42 ? -8.602 -12.854 -18.962 1 98.37 42 VAL B O 1
ATOM 1439 N N . ASP B 1 43 ? -7.539 -12.551 -20.915 1 98.19 43 ASP B N 1
ATOM 1440 C CA . ASP B 1 43 ? -7.578 -13.98 -21.212 1 98.19 43 ASP B CA 1
ATOM 1441 C C . ASP B 1 43 ? -6.778 -14.777 -20.185 1 98.19 43 ASP B C 1
ATOM 1443 O O . ASP B 1 43 ? -7.227 -15.826 -19.719 1 98.19 43 ASP B O 1
ATOM 1447 N N . PHE B 1 44 ? -5.65 -14.291 -19.828 1 97.32 44 PHE B N 1
ATOM 1448 C CA . PHE B 1 44 ? -4.836 -14.958 -18.819 1 97.32 44 PHE B CA 1
ATOM 1449 C C . PHE B 1 44 ? -5.56 -14.998 -17.479 1 97.32 44 PHE B C 1
ATOM 1451 O O . PHE B 1 44 ? -5.578 -16.032 -16.808 1 97.32 44 PHE B O 1
ATOM 1458 N N . ALA B 1 45 ? -6.128 -13.886 -17.035 1 97.16 45 ALA B N 1
ATOM 1459 C CA . ALA B 1 45 ? -6.867 -13.819 -15.776 1 97.16 45 ALA B CA 1
ATOM 1460 C C . ALA B 1 45 ? -8.028 -14.809 -15.768 1 97.16 45 ALA B C 1
ATOM 1462 O O . ALA B 1 45 ? -8.26 -15.495 -14.77 1 97.16 45 ALA B O 1
ATOM 1463 N N . ARG B 1 46 ? -8.731 -14.944 -16.879 1 96.96 46 ARG B N 1
ATOM 1464 C CA . ARG B 1 46 ? -9.854 -15.87 -16.987 1 96.96 46 ARG B CA 1
ATOM 1465 C C . ARG B 1 46 ? -9.383 -17.316 -16.873 1 96.96 46 ARG B C 1
ATOM 1467 O O . ARG B 1 46 ? -10.027 -18.134 -16.212 1 96.96 46 ARG B O 1
ATOM 1474 N N . GLU B 1 47 ? -8.281 -17.554 -17.481 1 95.17 47 GLU B N 1
ATOM 1475 C CA . GLU B 1 47 ? -7.709 -18.893 -17.38 1 95.17 47 GLU B CA 1
ATOM 1476 C C . GLU B 1 47 ? -7.33 -19.224 -15.939 1 95.17 47 GLU B C 1
ATOM 1478 O O . GLU B 1 47 ? -7.388 -20.385 -15.528 1 95.17 47 GLU B O 1
ATOM 1483 N N . ALA B 1 48 ? -7 -18.204 -15.211 1 92.63 48 ALA B N 1
ATOM 1484 C CA . ALA B 1 48 ? -6.602 -18.386 -13.817 1 92.63 48 ALA B CA 1
ATOM 1485 C C . ALA B 1 48 ? -7.82 -18.436 -12.901 1 92.63 48 ALA B C 1
ATOM 1487 O O . ALA B 1 48 ? -7.686 -18.606 -11.687 1 92.63 48 ALA B O 1
ATOM 1488 N N . GLY B 1 49 ? -9.034 -18.166 -13.46 1 93.5 49 GLY B N 1
ATOM 1489 C CA . GLY B 1 49 ? -10.237 -18.365 -12.667 1 93.5 49 GLY B CA 1
ATOM 1490 C C . GLY B 1 49 ? -10.936 -17.068 -12.308 1 93.5 49 GLY B C 1
ATOM 1491 O O . GLY B 1 49 ? -11.892 -17.067 -11.529 1 93.5 49 GLY B O 1
ATOM 1492 N N . PHE B 1 50 ? -10.492 -16.009 -12.847 1 96.26 50 PHE B N 1
ATOM 1493 C CA . PHE B 1 50 ? -11.124 -14.721 -12.584 1 96.26 50 PHE B CA 1
ATOM 1494 C C . PHE B 1 50 ? -11.985 -14.29 -13.766 1 96.26 50 PHE B C 1
ATOM 1496 O O . PHE B 1 50 ? -11.731 -14.691 -14.904 1 96.26 50 PHE B O 1
ATOM 1503 N N . VAL B 1 51 ? -12.958 -13.511 -13.488 1 97.38 51 VAL B N 1
ATOM 1504 C CA . VAL B 1 51 ? -13.869 -13.103 -14.551 1 97.38 51 VAL B CA 1
ATOM 1505 C C . VAL B 1 51 ? -13.221 -12.009 -15.396 1 97.38 51 VAL B C 1
ATOM 1507 O O . VAL B 1 51 ? -13.642 -11.758 -16.528 1 97.38 51 VAL B O 1
ATOM 1510 N N . ASP B 1 52 ? -12.254 -11.259 -14.889 1 98.42 52 ASP B N 1
ATOM 1511 C CA . ASP B 1 52 ? -11.483 -10.196 -15.527 1 98.42 52 ASP B CA 1
ATOM 1512 C C . ASP B 1 52 ? -10.162 -9.962 -14.797 1 98.42 52 ASP B C 1
ATOM 1514 O O . ASP B 1 52 ? -9.839 -10.673 -13.843 1 98.42 52 ASP B O 1
ATOM 1518 N N . VAL B 1 53 ? -9.329 -9.017 -15.176 1 98.56 53 VAL B N 1
ATOM 1519 C CA . VAL B 1 53 ? -8.04 -8.745 -14.549 1 98.56 53 VAL B CA 1
ATOM 1520 C C . VAL B 1 53 ? -8.248 -8.341 -13.092 1 98.56 53 VAL B C 1
ATOM 1522 O O . VAL B 1 53 ? -9.291 -7.787 -12.737 1 98.56 53 VAL B O 1
ATOM 1525 N N . ILE B 1 54 ? -7.251 -8.635 -12.263 1 98.18 54 ILE B N 1
ATOM 1526 C CA . ILE B 1 54 ? -7.337 -8.302 -10.845 1 98.18 54 ILE B CA 1
ATOM 1527 C C . ILE B 1 54 ? -6.347 -7.188 -10.515 1 98.18 54 ILE B C 1
ATOM 1529 O O . ILE B 1 54 ? -5.343 -7.014 -11.21 1 98.18 54 ILE B O 1
ATOM 1533 N N . ALA B 1 55 ? -6.652 -6.441 -9.528 1 98.44 55 ALA B N 1
ATOM 1534 C CA . ALA B 1 55 ? -5.853 -5.282 -9.138 1 98.44 55 ALA B CA 1
ATOM 1535 C C . ALA B 1 55 ? -4.685 -5.696 -8.248 1 98.44 55 ALA B C 1
ATOM 1537 O O . ALA B 1 55 ? -4.789 -6.657 -7.483 1 98.44 55 ALA B O 1
ATOM 1538 N N . PRO B 1 56 ? -3.565 -4.931 -8.334 1 97.53 56 PRO B N 1
ATOM 1539 C CA . PRO B 1 56 ? -2.52 -5.108 -7.323 1 97.53 56 PRO B CA 1
ATOM 1540 C C . PRO B 1 56 ? -3.02 -4.845 -5.904 1 97.53 56 PRO B C 1
ATOM 1542 O O . PRO B 1 56 ? -4.016 -4.141 -5.718 1 97.53 56 PRO B O 1
ATOM 1545 N N . THR B 1 57 ? -2.36 -5.384 -4.913 1 97.07 57 THR B N 1
ATOM 1546 C CA . THR B 1 57 ? -2.774 -5.382 -3.514 1 97.07 57 THR B CA 1
ATOM 1547 C C . THR B 1 57 ? -2.998 -3.957 -3.018 1 97.07 57 THR B C 1
ATOM 1549 O O . THR B 1 57 ? -4.002 -3.674 -2.361 1 97.07 57 THR B O 1
ATOM 1552 N N . THR B 1 58 ? -2.147 -3.006 -3.361 1 97.56 58 THR B N 1
ATOM 1553 C CA . THR B 1 58 ? -2.2 -1.656 -2.81 1 97.56 58 THR B CA 1
ATOM 1554 C C . THR B 1 58 ? -3.193 -0.794 -3.583 1 97.56 58 THR B C 1
ATOM 1556 O O . THR B 1 58 ? -3.357 0.391 -3.286 1 97.56 58 THR B O 1
ATOM 1559 N N . PHE B 1 59 ? -3.955 -1.382 -4.544 1 98.39 59 PHE B N 1
ATOM 1560 C CA . PHE B 1 59 ? -4.966 -0.666 -5.313 1 98.39 59 PHE B CA 1
ATOM 1561 C C . PHE B 1 59 ? -6.062 -0.13 -4.4 1 98.39 59 PHE B C 1
ATOM 1563 O O . PHE B 1 59 ? -6.799 0.785 -4.775 1 98.39 59 PHE B O 1
ATOM 1570 N N . THR B 1 60 ? -6.117 -0.553 -3.194 1 98.26 60 THR B N 1
ATOM 1571 C CA . THR B 1 60 ? -7.077 -0.065 -2.21 1 98.26 60 THR B CA 1
ATOM 1572 C C . THR B 1 60 ? -6.884 1.428 -1.962 1 98.26 60 THR B C 1
ATOM 1574 O O . THR B 1 60 ? -7.824 2.125 -1.573 1 98.26 60 THR B O 1
ATOM 1577 N N . THR B 1 61 ? -5.696 1.916 -2.227 1 96.89 61 THR B N 1
ATOM 1578 C CA . THR B 1 61 ? -5.437 3.341 -2.052 1 96.89 61 THR B CA 1
ATOM 1579 C C . THR B 1 61 ? -6.298 4.168 -3.002 1 96.89 61 THR B C 1
ATOM 1581 O O . THR B 1 61 ? -6.753 5.258 -2.647 1 96.89 61 THR B O 1
ATOM 1584 N N . VAL B 1 62 ? -6.538 3.618 -4.16 1 97.14 62 VAL B N 1
ATOM 1585 C CA . VAL B 1 62 ? -7.395 4.276 -5.14 1 97.14 62 VAL B CA 1
ATOM 1586 C C . VAL B 1 62 ? -8.857 4.149 -4.718 1 97.14 62 VAL B C 1
ATOM 1588 O O . VAL B 1 62 ? -9.608 5.126 -4.756 1 97.14 62 VAL B O 1
ATOM 1591 N N . VAL B 1 63 ? -9.232 3.027 -4.269 1 97.74 63 VAL B N 1
ATOM 1592 C CA . VAL B 1 63 ? -10.616 2.7 -3.944 1 97.74 63 VAL B CA 1
ATOM 1593 C C . VAL B 1 63 ? -11.086 3.552 -2.767 1 97.74 63 VAL B C 1
ATOM 1595 O O . VAL B 1 63 ? -12.234 4.003 -2.738 1 97.74 63 VAL B O 1
ATOM 1598 N N . GLN B 1 64 ? -10.185 3.817 -1.818 1 96.44 64 GLN B N 1
ATOM 1599 C CA . GLN B 1 64 ? -10.622 4.48 -0.594 1 96.44 64 GLN B CA 1
ATOM 1600 C C . GLN B 1 64 ? -10.396 5.987 -0.674 1 96.44 64 GLN B C 1
ATOM 1602 O O . GLN B 1 64 ? -10.564 6.699 0.318 1 96.44 64 GLN B O 1
ATOM 1607 N N . GLN B 1 65 ? -9.998 6.454 -1.745 1 94.19 65 GLN B N 1
ATOM 1608 C CA . GLN B 1 65 ? -9.593 7.849 -1.88 1 94.19 65 GLN B CA 1
ATOM 1609 C C . GLN B 1 65 ? -10.712 8.792 -1.448 1 94.19 65 GLN B C 1
ATOM 1611 O O . GLN B 1 65 ? -10.473 9.751 -0.712 1 94.19 65 GLN B O 1
ATOM 1616 N N . ARG B 1 66 ? -11.921 8.582 -1.871 1 93.31 66 ARG B N 1
ATOM 1617 C CA . ARG B 1 66 ? -13.039 9.457 -1.534 1 93.31 66 ARG B CA 1
ATOM 1618 C C . ARG B 1 66 ? -13.298 9.459 -0.031 1 93.31 66 ARG B C 1
ATOM 1620 O O . ARG B 1 66 ? -13.654 10.491 0.541 1 93.31 66 ARG B O 1
ATOM 1627 N N . ALA B 1 67 ? -13.176 8.297 0.577 1 94.75 67 ALA B N 1
ATOM 1628 C CA . ALA B 1 67 ? -13.357 8.21 2.023 1 94.75 67 ALA B CA 1
ATOM 1629 C C . ALA B 1 67 ? -12.28 9.002 2.759 1 94.75 67 ALA B C 1
ATOM 1631 O O . ALA B 1 67 ? -12.57 9.695 3.738 1 94.75 67 ALA B O 1
ATOM 1632 N N . ILE B 1 68 ? -11.107 8.928 2.299 1 93.37 68 ILE B N 1
ATOM 1633 C CA . ILE B 1 68 ? -9.993 9.661 2.892 1 93.37 68 ILE B CA 1
ATOM 1634 C C . ILE B 1 68 ? -10.205 11.162 2.704 1 93.37 68 ILE B C 1
ATOM 1636 O O . ILE B 1 68 ? -10.011 11.944 3.637 1 93.37 68 ILE B O 1
ATOM 1640 N N . MET B 1 69 ? -10.629 11.54 1.543 1 91.83 69 MET B N 1
ATOM 1641 C CA . MET B 1 69 ? -10.888 12.951 1.271 1 91.83 69 MET B CA 1
ATOM 1642 C C . MET B 1 69 ? -12.005 13.481 2.164 1 91.83 69 MET B C 1
ATOM 1644 O O . MET B 1 69 ? -11.939 14.615 2.642 1 91.83 69 MET B O 1
ATOM 1648 N N . ALA B 1 70 ? -12.999 12.67 2.341 1 92.36 70 ALA B N 1
ATOM 1649 C CA . ALA B 1 70 ? -14.071 13.069 3.25 1 92.36 70 ALA B CA 1
ATOM 1650 C C . ALA B 1 70 ? -13.529 13.342 4.65 1 92.36 70 ALA B C 1
ATOM 1652 O O . ALA B 1 70 ? -13.89 14.341 5.278 1 92.36 70 ALA B O 1
ATOM 1653 N N . LEU B 1 71 ? -12.631 12.53 5.145 1 92.08 71 LEU B N 1
ATOM 1654 C CA . LEU B 1 71 ? -12.008 12.719 6.45 1 92.08 71 LEU B CA 1
ATOM 1655 C C . LEU B 1 71 ? -11.212 14.02 6.489 1 92.08 71 LEU B C 1
ATOM 1657 O O . LEU B 1 71 ? -11.369 14.821 7.413 1 92.08 71 LEU B O 1
ATOM 1661 N N . LEU B 1 72 ? -10.485 14.267 5.445 1 89.98 72 LEU B N 1
ATOM 1662 C CA . LEU B 1 72 ? -9.521 15.362 5.456 1 89.98 72 LEU B CA 1
ATOM 1663 C C . LEU B 1 72 ? -10.21 16.695 5.187 1 89.98 72 LEU B C 1
ATOM 1665 O O . LEU B 1 72 ? -9.7 17.751 5.568 1 89.98 72 LEU B O 1
ATOM 1669 N N . ARG B 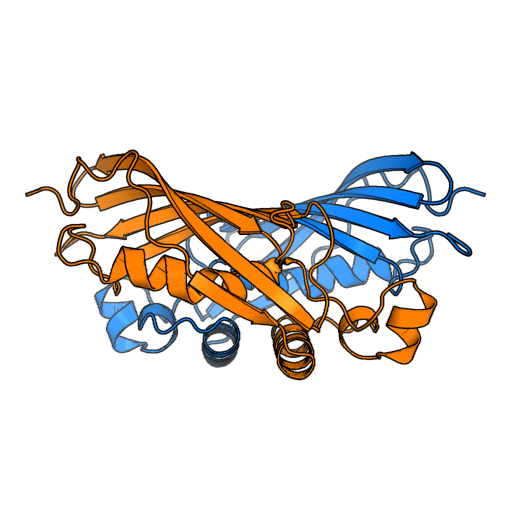1 73 ? -11.363 16.642 4.607 1 88 73 ARG B N 1
ATOM 1670 C CA . ARG B 1 73 ? -11.997 17.886 4.183 1 88 73 ARG B CA 1
ATOM 1671 C C . ARG B 1 73 ? -13.182 18.23 5.08 1 88 73 ARG B C 1
ATOM 1673 O O . ARG B 1 73 ? -13.751 19.318 4.975 1 88 73 ARG B O 1
ATOM 1680 N N . THR B 1 74 ? -13.519 17.342 5.92 1 87.53 74 THR B N 1
ATOM 1681 C CA . THR B 1 74 ? -14.591 17.645 6.862 1 87.53 74 THR B CA 1
ATOM 1682 C C . THR B 1 74 ? -14.168 18.75 7.825 1 87.53 74 THR B C 1
ATOM 1684 O O . THR B 1 74 ? -13.107 18.667 8.446 1 87.53 74 THR B O 1
ATOM 1687 N N . PRO B 1 75 ? -14.822 19.909 7.916 1 83.67 75 PRO B N 1
ATOM 1688 C CA . PRO B 1 75 ? -14.414 21.107 8.653 1 83.67 75 PRO B CA 1
ATOM 1689 C C . PRO B 1 75 ? -14.218 20.844 10.144 1 83.67 75 PRO B C 1
ATOM 1691 O O . PRO B 1 75 ? -13.373 21.479 10.781 1 83.67 75 PRO B O 1
ATOM 1694 N N . ASP B 1 76 ? -14.777 19.802 10.779 1 85.93 76 ASP B N 1
ATOM 1695 C CA . ASP B 1 76 ? -14.754 19.655 12.231 1 85.93 76 ASP B CA 1
ATOM 1696 C C . ASP B 1 76 ? -13.708 18.628 12.662 1 85.93 76 ASP B C 1
ATOM 1698 O O . ASP B 1 76 ? -13.62 18.283 13.843 1 85.93 76 ASP B O 1
ATOM 1702 N N . THR B 1 77 ? -12.836 18.352 11.8 1 87.27 77 THR B N 1
ATOM 1703 C CA . THR B 1 77 ? -11.827 17.37 12.181 1 87.27 77 THR B CA 1
ATOM 1704 C C . THR B 1 77 ? -10.598 18.056 12.77 1 87.27 77 THR B C 1
ATOM 1706 O O . THR B 1 77 ? -9.879 17.466 13.578 1 87.27 77 THR B O 1
ATOM 1709 N N . GLY B 1 78 ? -10.355 19.357 12.282 1 86.05 78 GLY B N 1
ATOM 1710 C CA . GLY B 1 78 ? -9.162 20.077 12.697 1 86.05 78 GLY B CA 1
ATOM 1711 C C . GLY B 1 78 ? -7.923 19.68 11.915 1 86.05 78 GLY B C 1
ATOM 1712 O O . GLY B 1 78 ? -6.82 20.142 12.213 1 86.05 78 GLY B O 1
ATOM 1713 N N . LEU B 1 79 ? -8.09 18.87 10.922 1 88.77 79 LEU B N 1
ATOM 1714 C CA . LEU B 1 79 ? -6.958 18.412 10.124 1 88.77 79 LEU B CA 1
ATOM 1715 C C . LEU B 1 79 ? -6.667 19.383 8.986 1 88.77 79 LEU B C 1
ATOM 1717 O O . LEU B 1 79 ? -7.591 19.935 8.383 1 88.77 79 LEU B O 1
ATOM 1721 N N . ASP B 1 80 ? -5.438 19.658 8.824 1 89.03 80 ASP B N 1
ATOM 1722 C CA . ASP B 1 80 ? -4.956 20.272 7.59 1 89.03 80 ASP B CA 1
ATOM 1723 C C . ASP B 1 80 ? -4.521 19.21 6.582 1 89.03 80 ASP B C 1
ATOM 1725 O O . ASP B 1 80 ? -3.467 18.59 6.742 1 89.03 80 ASP B O 1
ATOM 1729 N N . PRO B 1 81 ? -5.285 19.043 5.506 1 89.9 81 PRO B N 1
ATOM 1730 C CA . PRO B 1 81 ? -5.013 17.952 4.568 1 89.9 81 PRO B CA 1
ATOM 1731 C C . PRO B 1 81 ? -3.607 18.02 3.976 1 89.9 81 PRO B C 1
ATOM 1733 O O . PRO B 1 81 ? -3.064 16.999 3.546 1 89.9 81 PRO B O 1
ATOM 1736 N N . THR B 1 82 ? -2.965 19.156 3.987 1 88.94 82 THR B N 1
ATOM 1737 C CA . THR B 1 82 ? -1.651 19.322 3.376 1 88.94 82 THR B CA 1
ATOM 1738 C C . THR B 1 82 ? -0.548 18.909 4.346 1 88.94 82 THR B C 1
ATOM 1740 O O . THR B 1 82 ? 0.618 18.802 3.959 1 88.94 82 THR B O 1
ATOM 1743 N N . ARG B 1 83 ? -0.895 18.584 5.55 1 89.33 83 ARG B N 1
ATOM 1744 C CA . ARG B 1 83 ? 0.094 18.288 6.581 1 89.33 83 ARG B CA 1
ATOM 1745 C C . ARG B 1 83 ? -0.148 16.912 7.193 1 89.33 83 ARG B C 1
ATOM 1747 O O . ARG B 1 83 ? 0.248 16.655 8.332 1 89.33 83 ARG B O 1
ATOM 1754 N N . VAL B 1 84 ? -0.92 16.126 6.456 1 92.31 84 VAL B N 1
ATOM 1755 C CA . VAL B 1 84 ? -1.217 14.776 6.925 1 92.31 84 VAL B CA 1
ATOM 1756 C C . VAL B 1 84 ? -0.464 13.756 6.074 1 92.31 84 VAL B C 1
ATOM 1758 O O . VAL B 1 84 ? -0.499 13.818 4.843 1 92.31 84 VAL B O 1
ATOM 1761 N N . VAL B 1 85 ? 0.24 12.818 6.731 1 92.42 85 VAL B N 1
ATOM 1762 C CA . VAL B 1 85 ? 0.944 11.743 6.04 1 92.42 85 VAL B CA 1
ATOM 1763 C C . VAL B 1 85 ? 0.59 10.401 6.677 1 92.42 85 VAL B C 1
ATOM 1765 O O . VAL B 1 85 ? 0.396 10.316 7.892 1 92.42 85 VAL B O 1
ATOM 1768 N N . HIS B 1 86 ? 0.495 9.39 5.851 1 95.07 86 HIS B N 1
ATOM 1769 C CA . HIS B 1 86 ? 0.377 8.029 6.361 1 95.07 86 HIS B CA 1
ATOM 1770 C C . HIS B 1 86 ? 1.731 7.49 6.81 1 95.07 86 HIS B C 1
ATOM 1772 O O . HIS B 1 86 ? 2.699 7.52 6.048 1 95.07 86 HIS B O 1
ATOM 1778 N N . THR B 1 87 ? 1.79 6.953 8.026 1 95.96 87 THR B N 1
ATOM 1779 C CA . THR B 1 87 ? 3.049 6.419 8.534 1 95.96 87 THR B CA 1
ATOM 1780 C C . THR B 1 87 ? 3.049 4.894 8.483 1 95.96 87 THR B C 1
ATOM 1782 O O . THR B 1 87 ? 4.109 4.266 8.529 1 95.96 87 THR B O 1
ATOM 1785 N N . SER B 1 88 ? 1.864 4.362 8.482 1 97.7 88 SER B N 1
ATOM 1786 C CA . SER B 1 88 ? 1.718 2.923 8.293 1 97.7 88 SER B CA 1
ATOM 1787 C C . SER B 1 88 ? 0.408 2.587 7.588 1 97.7 88 SER B C 1
ATOM 1789 O O . SER B 1 88 ? -0.554 3.355 7.657 1 97.7 88 SER B O 1
ATOM 1791 N N . GLU B 1 89 ? 0.431 1.482 6.954 1 98.34 89 GLU B N 1
ATOM 1792 C CA . GLU B 1 89 ? -0.741 0.968 6.252 1 98.34 89 GLU B CA 1
ATOM 1793 C C . GLU B 1 89 ? -0.714 -0.556 6.176 1 98.34 89 GLU B C 1
ATOM 1795 O O . GLU B 1 89 ? 0.314 -1.148 5.841 1 98.34 89 GLU B O 1
ATOM 1800 N N . LYS B 1 90 ? -1.784 -1.141 6.597 1 98.68 90 LYS B N 1
ATOM 1801 C CA . LYS B 1 90 ? -1.993 -2.581 6.471 1 98.68 90 LYS B CA 1
ATOM 1802 C C . LYS B 1 90 ? -3.224 -2.886 5.623 1 98.68 90 LYS B C 1
ATOM 1804 O O . LYS B 1 90 ? -4.301 -2.339 5.863 1 98.68 90 LYS B O 1
ATOM 1809 N N . ILE B 1 91 ? -3.03 -3.735 4.692 1 98.77 91 ILE B N 1
ATOM 1810 C CA . ILE B 1 91 ? -4.109 -4.161 3.808 1 98.77 91 ILE B CA 1
ATOM 1811 C C . ILE B 1 91 ? -4.303 -5.672 3.921 1 98.77 91 ILE B C 1
ATOM 1813 O O . ILE B 1 91 ? -3.338 -6.435 3.844 1 98.77 91 ILE B O 1
ATOM 1817 N N . GLU B 1 92 ? -5.506 -6.077 4.132 1 98.69 92 GLU B N 1
ATOM 1818 C CA . GLU B 1 92 ? -5.884 -7.488 4.142 1 98.69 92 GLU B CA 1
ATOM 1819 C C . GLU B 1 92 ? -7.043 -7.755 3.185 1 98.69 92 GLU B C 1
ATOM 1821 O O . GLU B 1 92 ? -8.142 -7.23 3.372 1 98.69 92 GLU B O 1
ATOM 1826 N N . HIS B 1 93 ? -6.796 -8.621 2.199 1 98.61 93 HIS B N 1
ATOM 1827 C CA . HIS B 1 93 ? -7.832 -8.968 1.233 1 98.61 93 HIS B CA 1
ATOM 1828 C C . HIS B 1 93 ? -8.545 -10.257 1.628 1 98.61 93 HIS B C 1
ATOM 1830 O O . HIS B 1 93 ? -7.898 -11.246 1.981 1 98.61 93 HIS B O 1
ATOM 1836 N N . GLN B 1 94 ? -9.847 -10.234 1.583 1 98.22 94 GLN B N 1
ATOM 1837 C CA . GLN B 1 94 ? -10.624 -11.467 1.66 1 98.22 94 GLN B CA 1
ATOM 1838 C C . GLN B 1 94 ? -10.722 -12.142 0.296 1 98.22 94 GLN B C 1
ATOM 1840 O O . GLN B 1 94 ? -10.811 -13.368 0.209 1 98.22 94 GLN B O 1
ATOM 1845 N N . ARG B 1 95 ? -10.733 -11.394 -0.662 1 97.22 95 ARG B N 1
ATOM 1846 C CA . ARG B 1 95 ? -10.595 -11.817 -2.052 1 97.22 95 ARG B CA 1
ATOM 1847 C C . ARG B 1 95 ? -9.988 -10.707 -2.904 1 97.22 95 ARG B C 1
ATOM 1849 O O . ARG B 1 95 ? -10.016 -9.536 -2.52 1 97.22 95 ARG B O 1
ATOM 1856 N N . PRO B 1 96 ? -9.413 -11.035 -4.088 1 97.54 96 PRO B N 1
ATOM 1857 C CA . PRO B 1 96 ? -8.88 -9.992 -4.968 1 97.54 96 PRO B CA 1
ATOM 1858 C C . PRO B 1 96 ? -9.959 -9.034 -5.468 1 97.54 96 PRO B C 1
ATOM 1860 O O . PRO B 1 96 ? -11.128 -9.416 -5.574 1 97.54 96 PRO B O 1
ATOM 1863 N N . ILE B 1 97 ? -9.555 -7.775 -5.67 1 98.71 97 ILE B N 1
ATOM 1864 C CA . ILE B 1 97 ? -10.381 -6.813 -6.391 1 98.71 97 ILE B CA 1
ATOM 1865 C C . ILE B 1 97 ? -10.306 -7.089 -7.891 1 98.71 97 ILE B C 1
ATOM 1867 O O . ILE B 1 97 ? -9.214 -7.17 -8.459 1 98.71 97 ILE B O 1
ATOM 1871 N N . VAL B 1 98 ? -11.438 -7.219 -8.548 1 98.73 98 VAL B N 1
ATOM 1872 C CA . VAL B 1 98 ? -11.52 -7.595 -9.956 1 98.73 98 VAL B CA 1
ATOM 1873 C C . VAL B 1 98 ? -12.203 -6.483 -10.749 1 98.73 98 VAL B C 1
ATOM 1875 O O . VAL B 1 98 ? -13.087 -5.797 -10.232 1 98.73 98 VAL B O 1
ATOM 1878 N N . ALA B 1 99 ? -11.727 -6.279 -12.02 1 98.84 99 ALA B N 1
ATOM 1879 C CA . ALA B 1 99 ? -12.405 -5.316 -12.883 1 98.84 99 ALA B CA 1
ATOM 1880 C C . ALA B 1 99 ? -13.905 -5.592 -12.94 1 98.84 99 ALA B C 1
ATOM 1882 O O . ALA B 1 99 ? -14.325 -6.738 -13.112 1 98.84 99 ALA B O 1
ATOM 1883 N N . GLY B 1 100 ? -14.67 -4.486 -12.758 1 98.63 100 GLY B N 1
ATOM 1884 C CA . GLY B 1 100 ? -16.117 -4.625 -12.737 1 98.63 100 GLY B CA 1
ATOM 1885 C C . GLY B 1 100 ? -16.7 -4.592 -11.337 1 98.63 100 GLY B C 1
ATOM 1886 O O . GLY B 1 100 ? -17.908 -4.412 -11.166 1 98.63 100 GLY B O 1
ATOM 1887 N N . ASP B 1 101 ? -15.88 -4.762 -10.326 1 98.68 101 ASP B N 1
ATOM 1888 C CA . ASP B 1 101 ? -16.36 -4.641 -8.952 1 98.68 101 ASP B CA 1
ATOM 1889 C C . ASP B 1 101 ? -16.965 -3.262 -8.701 1 98.68 101 ASP B C 1
ATOM 1891 O O . ASP B 1 101 ? -16.402 -2.247 -9.116 1 98.68 101 ASP B O 1
ATOM 1895 N N . ASP B 1 102 ? -18.071 -3.222 -8.116 1 98.74 102 ASP B N 1
ATOM 1896 C CA . ASP B 1 102 ? -18.654 -2.026 -7.515 1 98.74 102 ASP B CA 1
ATOM 1897 C C . ASP B 1 102 ? -18.509 -2.049 -5.995 1 98.74 102 ASP B C 1
ATOM 1899 O O . ASP B 1 102 ? -19.179 -2.828 -5.314 1 98.74 102 ASP B O 1
ATOM 1903 N N . LEU B 1 103 ? -17.623 -1.134 -5.496 1 98.85 103 LEU B N 1
ATOM 1904 C CA . LEU B 1 103 ? -17.157 -1.258 -4.119 1 98.85 103 LEU B CA 1
ATOM 1905 C C . LEU B 1 103 ? -17.596 -0.058 -3.287 1 98.85 103 LEU B C 1
ATOM 1907 O O . LEU B 1 103 ? -17.635 1.069 -3.787 1 98.85 103 LEU B O 1
ATOM 1911 N N . SER B 1 104 ? -17.899 -0.331 -2.064 1 98.67 104 SER B N 1
ATOM 1912 C CA . SER B 1 104 ? -18.213 0.697 -1.077 1 98.67 104 SER B CA 1
ATOM 1913 C C . SER B 1 104 ? -17.189 0.708 0.054 1 98.67 104 SER B C 1
ATOM 1915 O O . SER B 1 104 ? -16.837 -0.345 0.59 1 98.67 104 SER B O 1
ATOM 1917 N N . THR B 1 105 ? -16.732 1.898 0.431 1 98.7 105 THR B N 1
ATOM 1918 C CA . THR B 1 105 ? -15.759 2.038 1.509 1 98.7 105 THR B CA 1
ATOM 1919 C C . THR B 1 105 ? -16.339 2.856 2.659 1 98.7 105 THR B C 1
ATOM 1921 O O . THR B 1 105 ? -16.889 3.938 2.443 1 98.7 105 THR B O 1
ATOM 1924 N N . THR B 1 106 ? -16.242 2.324 3.853 1 98.49 106 THR B N 1
ATOM 1925 C CA . THR B 1 106 ? -16.556 3.057 5.075 1 98.49 106 THR B CA 1
ATOM 1926 C C . THR B 1 106 ? -15.315 3.207 5.949 1 98.49 106 THR B C 1
ATOM 1928 O O . THR B 1 106 ? -14.652 2.219 6.27 1 98.49 106 THR B O 1
ATOM 1931 N N . LEU B 1 107 ? -15.031 4.412 6.293 1 98.12 107 LEU B N 1
ATOM 1932 C CA . LEU B 1 107 ? -13.861 4.714 7.11 1 98.12 107 LEU B CA 1
ATOM 1933 C C . LEU B 1 107 ? -14.27 5.08 8.533 1 98.12 107 LEU B C 1
ATOM 1935 O O . LEU B 1 107 ? -15.215 5.847 8.733 1 98.12 107 LEU B O 1
ATOM 1939 N N . THR B 1 108 ? -13.591 4.507 9.504 1 98.13 108 THR B N 1
ATOM 1940 C CA . THR B 1 108 ? -13.783 4.78 10.924 1 98.13 108 THR B CA 1
ATOM 1941 C C . THR B 1 108 ? -12.477 5.238 11.568 1 98.13 108 THR B C 1
ATOM 1943 O O . THR B 1 108 ? -11.418 4.66 11.314 1 98.13 108 THR B O 1
ATOM 1946 N N . ILE B 1 109 ? -12.541 6.266 12.339 1 97.2 109 ILE B N 1
ATOM 1947 C CA . ILE B 1 109 ? -11.415 6.644 13.186 1 97.2 109 ILE B CA 1
ATOM 1948 C C . ILE B 1 109 ? -11.432 5.815 14.468 1 97.2 109 ILE B C 1
ATOM 1950 O O . ILE B 1 109 ? -12.379 5.895 15.254 1 97.2 109 ILE B O 1
ATOM 1954 N N . THR B 1 110 ? -10.364 5.09 14.705 1 97.76 110 THR B N 1
ATOM 1955 C CA . THR B 1 110 ? -10.381 4.154 15.824 1 97.76 110 THR B CA 1
ATOM 1956 C C . THR B 1 110 ? -9.576 4.702 17 1 97.76 110 THR B C 1
ATOM 1958 O O . THR B 1 110 ? -9.694 4.208 18.123 1 97.76 110 THR B O 1
ATOM 1961 N N . GLY B 1 111 ? -8.719 5.736 16.747 1 95.89 111 GLY B N 1
ATOM 1962 C CA . GLY B 1 111 ? -7.904 6.32 17.799 1 95.89 111 GLY B CA 1
ATOM 1963 C C . GLY B 1 111 ? -7.33 7.674 17.427 1 95.89 111 GLY B C 1
ATOM 1964 O O . GLY B 1 111 ? -7.081 7.947 16.251 1 95.89 111 GLY B O 1
ATOM 1965 N N . VAL B 1 112 ? -7.129 8.523 18.468 1 94.57 112 VAL B N 1
ATOM 1966 C CA . VAL B 1 112 ? -6.486 9.825 18.327 1 94.57 112 VAL B CA 1
ATOM 1967 C C . VAL B 1 112 ? -5.539 10.064 19.501 1 94.57 112 VAL B C 1
ATOM 1969 O O . VAL B 1 112 ? -5.926 9.907 20.661 1 94.57 112 VAL B O 1
ATOM 1972 N N . THR B 1 113 ? -4.38 10.33 19.147 1 92.7 113 THR B N 1
ATOM 1973 C CA . THR B 1 113 ? -3.393 10.74 20.14 1 92.7 113 THR B CA 1
ATOM 1974 C C . THR B 1 113 ? -2.763 12.076 19.757 1 92.7 113 THR B C 1
ATOM 1976 O O . THR B 1 113 ? -2.362 12.273 18.608 1 92.7 113 THR B O 1
ATOM 1979 N N . VAL B 1 114 ? -2.631 12.99 20.724 1 87.79 114 VAL B N 1
ATOM 1980 C CA . VAL B 1 114 ? -2.039 14.302 20.484 1 87.79 114 VAL B CA 1
ATOM 1981 C C . VAL B 1 114 ? -0.741 14.437 21.278 1 87.79 114 VAL B C 1
ATOM 1983 O O . VAL B 1 114 ? -0.694 14.102 22.463 1 87.79 114 VAL B O 1
ATOM 1986 N N . ARG B 1 115 ? 0.303 14.804 20.57 1 81.28 115 ARG B N 1
ATOM 1987 C CA . ARG B 1 115 ? 1.593 15.034 21.212 1 81.28 115 ARG B CA 1
ATOM 1988 C C . ARG B 1 115 ? 2.26 16.292 20.666 1 81.28 115 ARG B C 1
ATOM 1990 O O . ARG B 1 115 ? 2.532 16.386 19.467 1 81.28 115 ARG B O 1
ATOM 1997 N N . ALA B 1 116 ? 2.823 17.109 21.496 1 76.12 116 ALA B N 1
ATOM 1998 C CA . ALA B 1 116 ? 3.721 18.226 21.216 1 76.12 116 ALA B CA 1
ATOM 1999 C C . ALA B 1 116 ? 3.378 18.885 19.883 1 76.12 116 ALA B C 1
ATOM 2001 O O . ALA B 1 116 ? 4.256 19.098 19.044 1 76.12 116 ALA B O 1
ATOM 2002 N N . GLY B 1 117 ? 2.09 19.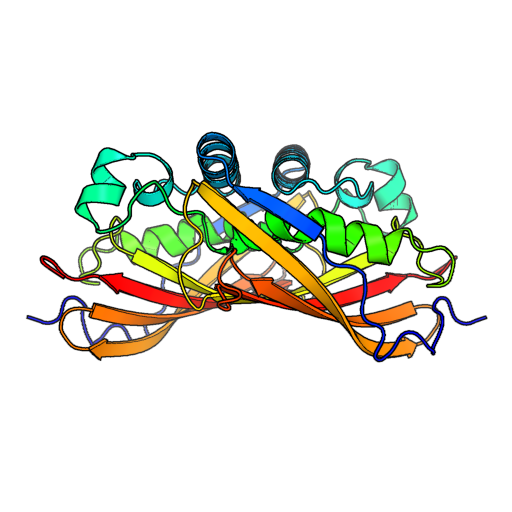127 19.529 1 79.82 117 GLY B N 1
ATOM 2003 C CA . GLY B 1 117 ? 1.708 19.903 18.36 1 79.82 117 GLY B CA 1
ATOM 2004 C C . GLY B 1 117 ? 1.367 19.042 17.158 1 79.82 117 GLY B C 1
ATOM 2005 O O . GLY B 1 117 ? 1.062 19.561 16.083 1 79.82 117 GLY B O 1
ATOM 2006 N N . SER B 1 118 ? 1.508 17.693 17.32 1 88.89 118 SER B N 1
ATOM 2007 C CA . SER B 1 118 ? 1.108 16.778 16.256 1 88.89 118 SER B CA 1
ATOM 2008 C C . SER B 1 118 ? 0.055 15.789 16.744 1 88.89 118 SER B C 1
ATOM 2010 O O . SER B 1 118 ? -0.199 15.687 17.946 1 88.89 118 SER B O 1
ATOM 2012 N N . ALA B 1 119 ? -0.59 15.269 15.845 1 92.51 119 ALA B N 1
ATOM 2013 C CA . ALA B 1 119 ? -1.591 14.26 16.182 1 92.51 119 ALA B CA 1
ATOM 2014 C C . ALA B 1 119 ? -1.395 12.995 15.351 1 92.51 119 ALA B C 1
ATOM 2016 O O . ALA B 1 119 ? -0.953 13.062 14.202 1 92.51 119 ALA B O 1
ATOM 2017 N N . ILE B 1 120 ? -1.732 11.902 16.025 1 94.45 120 ILE B N 1
ATOM 2018 C CA . ILE B 1 120 ? -1.743 10.614 15.34 1 94.45 120 ILE B CA 1
ATOM 2019 C C . ILE B 1 120 ? -3.159 10.043 15.337 1 94.45 120 ILE B C 1
ATOM 2021 O O . ILE B 1 120 ? -3.788 9.92 16.391 1 94.45 120 ILE B O 1
ATOM 2025 N N . LEU B 1 121 ? -3.587 9.768 14.136 1 95.62 121 LEU B N 1
ATOM 2026 C CA . LEU B 1 121 ? -4.897 9.141 13.997 1 95.62 121 LEU B CA 1
ATOM 2027 C C . LEU B 1 121 ? -4.763 7.706 13.499 1 95.62 121 LEU B C 1
ATOM 2029 O O . LEU B 1 121 ? -3.948 7.424 12.618 1 95.62 121 LEU B O 1
ATOM 2033 N N . SER B 1 122 ? -5.577 6.82 14.074 1 97.54 122 SER B N 1
ATOM 2034 C CA . SER B 1 122 ? -5.748 5.464 13.564 1 97.54 122 SER B CA 1
ATOM 2035 C C . SER B 1 122 ? -7.084 5.308 12.845 1 97.54 122 SER B C 1
ATOM 2037 O O . SER B 1 122 ? -8.122 5.735 13.354 1 97.54 122 SER B O 1
ATOM 2039 N N . THR B 1 123 ? -7.008 4.7 11.674 1 98.08 123 THR B N 1
ATOM 2040 C CA . THR B 1 123 ? -8.224 4.524 10.887 1 98.08 123 THR B CA 1
ATOM 2041 C C . THR B 1 123 ? -8.366 3.076 10.427 1 98.08 123 THR B C 1
ATOM 2043 O O . THR B 1 123 ? -7.374 2.353 10.321 1 98.08 123 THR B O 1
ATOM 2046 N N . VAL B 1 124 ? -9.618 2.674 10.199 1 98.72 124 VAL B N 1
ATOM 2047 C CA . VAL B 1 124 ? -9.943 1.422 9.525 1 98.72 124 VAL B CA 1
ATOM 2048 C C . VAL B 1 124 ? -10.937 1.685 8.396 1 98.72 124 VAL B C 1
ATOM 2050 O O . VAL B 1 124 ? -11.968 2.329 8.606 1 98.72 124 VAL B O 1
ATOM 2053 N N . SER B 1 125 ? -10.611 1.274 7.231 1 98.68 125 SER B N 1
ATOM 2054 C CA . SER B 1 125 ? -11.524 1.282 6.093 1 98.68 125 SER B CA 1
ATOM 2055 C C . SER B 1 125 ? -11.967 -0.131 5.729 1 98.68 125 SER B C 1
ATOM 2057 O O . SER B 1 125 ? -11.133 -1.006 5.488 1 98.68 125 SER B O 1
ATOM 2059 N N . GLU B 1 126 ? -13.252 -0.325 5.714 1 98.85 126 GLU B N 1
ATOM 2060 C CA . GLU B 1 126 ? -13.824 -1.573 5.219 1 98.85 126 GLU B CA 1
ATOM 2061 C C . GLU B 1 126 ? -14.39 -1.402 3.812 1 98.85 126 GLU B C 1
ATOM 2063 O O . GLU B 1 126 ? -15.167 -0.479 3.559 1 98.85 126 GLU B O 1
ATOM 2068 N N . ILE B 1 127 ? -14.005 -2.282 2.933 1 98.86 127 ILE B N 1
ATOM 2069 C CA . ILE B 1 127 ? -14.427 -2.259 1.537 1 98.86 127 ILE B CA 1
ATOM 2070 C C . ILE B 1 127 ? -15.329 -3.457 1.251 1 98.86 127 ILE B C 1
ATOM 2072 O O . ILE B 1 127 ? -14.929 -4.606 1.455 1 98.86 127 ILE B O 1
ATOM 2076 N N . HIS B 1 128 ? -16.503 -3.176 0.773 1 98.89 128 HIS B N 1
ATOM 2077 C CA . HIS B 1 128 ? -17.501 -4.206 0.509 1 98.89 128 HIS B CA 1
ATOM 2078 C C . HIS B 1 128 ? -17.973 -4.158 -0.94 1 98.89 128 HIS B C 1
ATOM 2080 O O . HIS B 1 128 ? -17.937 -3.101 -1.574 1 98.89 128 HIS B O 1
ATOM 2086 N N . ASP B 1 129 ? -18.412 -5.323 -1.418 1 98.61 129 ASP B N 1
ATOM 2087 C CA . ASP B 1 129 ? -19.01 -5.339 -2.749 1 98.61 129 ASP B CA 1
ATOM 2088 C C . ASP B 1 129 ? -20.524 -5.149 -2.673 1 98.61 129 ASP B C 1
ATOM 2090 O O . ASP B 1 129 ? -21.062 -4.833 -1.611 1 98.61 129 ASP B O 1
ATOM 2094 N N . VAL B 1 130 ? -21.25 -5.273 -3.757 1 97.94 130 VAL B N 1
ATOM 2095 C CA . VAL B 1 130 ? -22.667 -4.944 -3.882 1 97.94 130 VAL B CA 1
ATOM 2096 C C . VAL B 1 130 ? -23.499 -5.921 -3.053 1 97.94 130 VAL B C 1
ATOM 2098 O O . VAL B 1 130 ? -24.652 -5.637 -2.722 1 97.94 130 VAL B O 1
ATOM 2101 N N . THR B 1 131 ? -22.943 -7.094 -2.753 1 98.08 131 THR B N 1
ATOM 2102 C CA . THR B 1 131 ? -23.654 -8.073 -1.938 1 98.08 131 THR B CA 1
ATOM 2103 C C . THR B 1 131 ? -23.381 -7.842 -0.454 1 98.08 131 THR B C 1
ATOM 2105 O O . THR B 1 131 ? -23.785 -8.645 0.389 1 98.08 131 THR B O 1
ATOM 2108 N N . ASP B 1 132 ? -22.528 -6.829 -0.142 1 97.74 132 ASP B N 1
ATOM 2109 C CA . ASP B 1 132 ? -22.132 -6.45 1.211 1 97.74 132 ASP B CA 1
ATOM 2110 C C . ASP B 1 132 ? -21.101 -7.425 1.775 1 97.74 132 ASP B C 1
ATOM 2112 O O . ASP B 1 132 ? -20.872 -7.463 2.985 1 97.74 132 ASP B O 1
ATOM 2116 N N . ALA B 1 133 ? -20.542 -8.217 0.882 1 98.56 133 ALA B N 1
ATOM 2117 C CA . ALA B 1 133 ? -19.442 -9.082 1.3 1 98.56 133 ALA B CA 1
ATOM 2118 C C . ALA B 1 133 ? -18.146 -8.289 1.444 1 98.56 133 ALA B C 1
ATOM 2120 O O . ALA B 1 133 ? -17.846 -7.423 0.62 1 98.56 133 ALA B O 1
ATOM 2121 N N . LEU B 1 134 ? -17.415 -8.561 2.546 1 98.79 134 LEU B N 1
ATOM 2122 C CA . LEU B 1 134 ? -16.133 -7.906 2.78 1 98.79 134 LEU B CA 1
ATOM 2123 C C . LEU B 1 134 ? -15.112 -8.315 1.723 1 98.79 134 LEU B C 1
ATOM 2125 O O . LEU B 1 134 ? -14.936 -9.505 1.452 1 98.79 134 LEU B O 1
ATOM 2129 N N . VAL B 1 135 ? -14.491 -7.325 1.091 1 98.83 135 VAL B N 1
ATOM 2130 C CA . VAL B 1 135 ? -13.487 -7.559 0.059 1 98.83 135 VAL B CA 1
ATOM 2131 C C . VAL B 1 135 ? -12.093 -7.299 0.625 1 98.83 135 VAL B C 1
ATOM 2133 O O . VAL B 1 135 ? -11.163 -8.072 0.382 1 98.83 135 VAL B O 1
ATOM 2136 N N . ALA B 1 136 ? -11.946 -6.218 1.418 1 98.84 136 ALA B N 1
ATOM 2137 C CA . ALA B 1 136 ? -10.655 -5.852 1.995 1 98.84 136 ALA B CA 1
ATOM 2138 C C . ALA B 1 136 ? -10.833 -4.922 3.192 1 98.84 136 ALA B C 1
ATOM 2140 O O . ALA B 1 136 ? -11.848 -4.231 3.303 1 98.84 136 ALA B O 1
ATOM 2141 N N . THR B 1 137 ? -9.861 -4.933 4.068 1 98.9 137 THR B N 1
ATOM 2142 C CA . THR B 1 137 ? -9.727 -4.002 5.183 1 98.9 137 THR B CA 1
ATOM 2143 C C . THR B 1 137 ? -8.39 -3.268 5.117 1 98.9 137 THR B C 1
ATOM 2145 O O . THR B 1 137 ? -7.348 -3.885 4.89 1 98.9 137 THR B O 1
ATOM 2148 N N . VAL B 1 138 ? -8.45 -1.99 5.255 1 98.76 138 VAL B N 1
ATOM 2149 C CA . VAL B 1 138 ? -7.248 -1.165 5.306 1 98.76 138 VAL B CA 1
ATOM 2150 C C . VAL B 1 138 ? -7.139 -0.495 6.674 1 98.76 138 VAL B C 1
ATOM 2152 O O . VAL B 1 138 ? -8.045 0.23 7.091 1 98.76 138 VAL B O 1
ATOM 2155 N N . THR B 1 139 ? -6.108 -0.758 7.409 1 98.75 139 THR B N 1
ATOM 2156 C CA . THR B 1 139 ? -5.786 -0.092 8.666 1 98.75 139 THR B CA 1
ATOM 2157 C C . THR B 1 139 ? -4.602 0.854 8.489 1 98.75 139 THR B C 1
ATOM 2159 O O . THR B 1 139 ? -3.582 0.477 7.908 1 98.75 139 THR B O 1
ATOM 2162 N N . SER B 1 140 ? -4.743 2.061 8.98 1 98.08 140 SER B N 1
ATOM 2163 C CA . SER B 1 140 ? -3.676 3.026 8.737 1 98.08 140 SER B CA 1
ATOM 2164 C C . SER B 1 140 ? -3.453 3.922 9.951 1 98.08 140 SER B C 1
ATOM 2166 O O . SER B 1 140 ? -4.341 4.065 10.794 1 98.08 140 SER B O 1
ATOM 2168 N N . THR B 1 141 ? -2.287 4.471 10.045 1 97.74 141 THR B N 1
ATOM 2169 C CA . THR B 1 141 ? -1.951 5.55 10.968 1 97.74 141 THR B CA 1
ATOM 2170 C C . THR B 1 141 ? -1.565 6.814 10.206 1 97.74 141 THR B C 1
ATOM 2172 O O . THR B 1 141 ? -0.729 6.769 9.301 1 97.74 141 THR B O 1
ATOM 2175 N N . LEU B 1 142 ? -2.181 7.875 10.577 1 95.84 142 LEU B N 1
ATOM 2176 C CA . LEU B 1 142 ? -1.927 9.188 9.995 1 95.84 142 LEU B CA 1
ATOM 2177 C C . LEU B 1 142 ? -1.201 10.091 10.987 1 95.84 142 LEU B C 1
ATOM 2179 O O . LEU B 1 142 ? -1.574 10.157 12.16 1 95.84 142 LEU B O 1
ATOM 2183 N N . LEU B 1 143 ? -0.217 10.735 10.526 1 94.34 143 LEU B N 1
ATOM 2184 C CA . LEU B 1 143 ? 0.453 11.792 11.276 1 94.34 143 LEU B CA 1
ATOM 2185 C C . LEU B 1 143 ? 0.041 13.168 10.763 1 94.34 143 LEU B C 1
ATOM 2187 O O . LEU B 1 143 ? 0.275 13.496 9.598 1 94.34 143 LEU B O 1
ATOM 2191 N N . ALA B 1 144 ? -0.604 13.897 11.573 1 92.68 144 ALA B N 1
ATOM 2192 C CA . ALA B 1 144 ? -0.986 15.28 11.296 1 92.68 144 ALA B CA 1
ATOM 2193 C C . ALA B 1 144 ? -0.047 16.259 11.994 1 92.68 144 ALA B C 1
ATOM 2195 O O . ALA B 1 144 ? -0.019 16.333 13.225 1 92.68 144 ALA B O 1
ATOM 2196 N N . ARG B 1 145 ? 0.545 16.996 11.201 1 86.63 145 ARG B N 1
ATOM 2197 C CA . ARG B 1 145 ? 1.502 17.949 11.753 1 86.63 145 ARG B CA 1
ATOM 2198 C C . ARG B 1 145 ? 0.838 19.294 12.029 1 86.63 145 ARG B C 1
ATOM 2200 O O . ARG B 1 145 ? 0.027 19.767 11.231 1 86.63 145 ARG B O 1
ATOM 2207 N N . GLY B 1 146 ? 1.082 19.819 13.231 1 78.44 146 GLY B N 1
ATOM 2208 C CA . GLY B 1 146 ? 0.551 21.127 13.578 1 78.44 146 GLY B CA 1
ATOM 2209 C C . GLY B 1 146 ? 1.254 22.266 12.864 1 78.44 146 GLY B C 1
ATOM 2210 O O . GLY B 1 146 ? 2.254 22.05 12.175 1 78.44 146 GLY B O 1
ATOM 2211 N N . GLU B 1 147 ? 0.554 23.456 13.081 1 65.98 147 GLU B N 1
ATOM 2212 C CA . GLU B 1 147 ? 1.142 24.694 12.577 1 65.98 147 GLU B CA 1
ATOM 2213 C C . GLU B 1 147 ? 2.448 25.018 13.298 1 65.98 147 GLU B C 1
ATOM 2215 O O . GLU B 1 147 ? 2.565 24.806 14.506 1 65.98 147 GLU B O 1
ATOM 2220 N N . GLY B 1 148 ? 3.525 25.095 12.64 1 60.9 148 GLY B N 1
ATOM 2221 C CA . GLY B 1 148 ? 4.75 25.525 13.295 1 60.9 148 GLY B CA 1
ATOM 2222 C C . GLY B 1 148 ? 5.691 24.378 13.613 1 60.9 148 GLY B C 1
ATOM 2223 O O . GLY B 1 148 ? 6.808 24.597 14.085 1 60.9 148 GLY B O 1
ATOM 2224 N N . ALA B 1 149 ? 5.079 23.166 13.654 1 53.45 149 ALA B N 1
ATOM 2225 C CA . ALA B 1 149 ? 5.93 22.033 14.007 1 53.45 149 ALA B CA 1
ATOM 2226 C C . ALA B 1 149 ? 6.66 21.493 12.78 1 53.45 149 ALA B C 1
ATOM 2228 O O . ALA B 1 149 ? 6.142 21.558 11.663 1 53.45 149 ALA B O 1
#

Secondary structure (DSSP, 8-state):
--SS-GGGTT-BPPPEEEEPPHHHHHHHHHHTT---GGGT-HHHHHHTT-SS-B--GGGHHHHTHHHHHHHHH-GGG---GGGEEEEEEEEEESS--BTT-EEEEEEEEEEEEEETTEEEEEEEEEEE-TT--EEEEEEEEEEEEPTT-/--SS-GGGTT-BPPPEEEEPPHHHHHHHHHHTT---GGGT-HHHHHHTT-SS-B--GGGHHHHTHHHHHHHHH-GGG---GGGEEEEEEEEEESS--BTT-EEEEEEEEEEEEEETTEEEEEEEEEEE-TT--EEEEEEEEEEEEPTT-

Foldseek 3Di:
DFLWDQVQAFDKDDKDKDQAALVVQVVVCVVVVNPPCLSPPQVVVVVVPDNGRFHPQVCVCVGCVVVVCRQQVVPRTSFPPVQKDWPDKDKDFPATHGHGWMKMKMKHWNDWDTDPQKIKIWMKIFIATPVRDTGMIMIIIMIGGGDPD/DFLWDQVQAFDKDDKDKDQAALVVQVVVCVVVVNPPCLSPPQVVVVVVPDNGRFHPQVCVCVGCVVVVCRQQVVPRTSFPPVQKDWPDKDKDFPATHGHGWMKMKMKGWNDWDTDPQKIKIWMKIFIATPVRDTGMIMITIMIGGGDPD

Sequence (298 aa):
MSPVNPALAGRVFPSSSYLVGREKIREFALAVRSSNPLHHDVDFAREAGFVDVIAPTTFTTVVQQRAIMALLRTPDTGLDPTRVVHTSEKIEHQRPIVAGDDLSTTLTITGVTVRAGSAILSTVSEIHDVTDALVATVTSTLLARGEGAMSPVNPALAGRVFPSSSYLVGREKIREFALAVRSSNPLHHDVDFAREAGFVDVIAPTTFTTVVQQRAIMALLRTPDTGLDPTRVVHTSEKIEHQRPIVAGDDLSTTLTITGVTVRAGSAILSTVSEIHDVTDALVATVTSTLLARGEGA